Protein AF-A0AAX2KL97-F1 (afdb_monomer_lite)

Organism: Escherichia coli (NCBI:txid562)

Foldseek 3Di:
DDDDDDDPDDDDDPPDDDDDDPDCPVPQCFAPAWDQDQNDTGTNNDDDDHDPPNDPHPDPPVDCVPPQQFDPAFDQDVNDTHTNVDDDDDDPEDEPEADADDWQLDADDAAWYKYWQDCRPDPENTWIKIKHHHPPFSKIKIKTAGDDPDPPDGTWIWIWIFDRDSRTTIDPIDIDDDLPDDDPQADSVRPDRNPDCVVPQCFAPAFDQQLNDTGTNVDDDDDDCVSVVNDQDPVHDPPPDPPNNDQDPVNVVVVCVVVPWDWDDDDPDTDTDHDD

Sequence (276 aa):
MSTANTWSARQTFNGGITGALTGNADTATKLKTARTIGGVVFDGSANINLPGVNTTGNQNTTGNAATATKLATARNINGVKFDGSGDININTLVSRGRVTALSGSTQGAAGIQMYEAYNNSYPTTYGNVLHMKGASAAGEGELLIGWSGTSGAHAPVFIRSRRDYTGAAWSEWAQVYTSKDSIPGVNTTGNQNTTGNAASATTLQTARTINGVSFDGSANISLSPANIGCPASPTGWLTTGNNGESITTAQLVTLLQNNGHSIRKHGSLVVLGVCK

pLDDT: mean 82.49, std 15.1, range [42.66, 98.62]

Secondary structure (DSSP, 8-state):
--------S----TT---S--SSSSTT-SS-SS-EEETTEEE-SSS----BTTTB--SS---S-TTT--S-SS-EEETTEEE-SSSPPP--SS-EEEE-PPP-TT----SEEEEEEEESSSSSSSEEEEEEEE-SS---EEEEEEEPPSSTT----EEEEEE-SSTTPPBPPPEEE--TTS--TT--TTS-----SGGGT-SS-SS-EEETTEEE-SSS-----TTTTTPPPPTT------TTTPPPPHHHHHHHHHHTTEEEEEETTEEEEEEP-

Radius of gyration: 58.98 Å; chains: 1; bounding box: 119×56×178 Å

Structure (mmCIF, N/CA/C/O backbone):
data_AF-A0AAX2KL97-F1
#
_entry.id   AF-A0AAX2KL97-F1
#
loop_
_atom_site.group_PDB
_atom_site.id
_atom_site.type_symbol
_atom_site.label_atom_id
_atom_site.label_alt_id
_atom_site.label_comp_id
_atom_site.label_asym_id
_atom_site.label_entity_id
_atom_site.label_seq_id
_atom_site.pdbx_PDB_ins_code
_atom_site.Cartn_x
_atom_site.Cartn_y
_atom_site.Cartn_z
_atom_site.occupancy
_atom_site.B_iso_or_equiv
_atom_site.auth_seq_id
_atom_site.auth_comp_id
_atom_site.auth_asym_id
_atom_site.auth_atom_id
_atom_site.pdbx_PDB_model_num
ATOM 1 N N . MET A 1 1 ? 29.785 18.220 -105.282 1.00 46.59 1 MET A N 1
ATOM 2 C CA . MET A 1 1 ? 30.296 19.541 -104.864 1.00 46.59 1 MET A CA 1
ATOM 3 C C . MET A 1 1 ? 29.833 19.785 -103.440 1.00 46.59 1 MET A C 1
ATOM 5 O O . MET A 1 1 ? 28.646 19.980 -103.237 1.00 46.59 1 MET A O 1
ATOM 9 N N . SER A 1 2 ? 30.724 19.681 -102.458 1.00 50.53 2 SER A N 1
ATOM 10 C CA . SER A 1 2 ? 30.441 20.158 -101.102 1.00 50.53 2 SER A CA 1
ATOM 11 C C . SER A 1 2 ? 31.113 21.518 -100.984 1.00 50.53 2 SER A C 1
ATOM 13 O O . SER A 1 2 ? 32.335 21.596 -100.884 1.00 50.53 2 SER A O 1
ATOM 15 N N . THR A 1 3 ? 30.342 22.594 -101.127 1.00 68.38 3 THR A N 1
ATOM 16 C CA . THR A 1 3 ? 30.821 23.942 -100.819 1.00 68.38 3 THR A CA 1
ATOM 17 C C . THR A 1 3 ? 30.657 24.138 -99.323 1.00 68.38 3 THR A C 1
ATOM 19 O O . THR A 1 3 ? 29.534 24.192 -98.821 1.00 68.38 3 THR A O 1
ATOM 22 N N . ALA A 1 4 ? 31.772 24.200 -98.599 1.00 72.44 4 ALA A N 1
ATOM 23 C CA . ALA A 1 4 ? 31.749 24.595 -97.201 1.00 72.44 4 ALA A CA 1
ATOM 24 C C . ALA A 1 4 ? 31.103 25.986 -97.096 1.00 72.44 4 ALA A C 1
ATOM 26 O O . ALA A 1 4 ? 31.584 26.941 -97.703 1.00 72.44 4 ALA A O 1
ATOM 27 N N . ASN A 1 5 ? 29.999 26.089 -96.357 1.00 77.00 5 ASN A N 1
ATOM 28 C CA . ASN A 1 5 ? 29.357 27.367 -96.073 1.00 77.00 5 ASN A CA 1
ATOM 29 C C . ASN A 1 5 ? 29.883 27.883 -94.732 1.00 77.00 5 ASN A C 1
ATOM 31 O O . ASN A 1 5 ? 29.635 27.271 -93.693 1.00 77.00 5 ASN A O 1
ATOM 35 N N . THR A 1 6 ? 30.592 29.010 -94.754 1.00 80.62 6 THR A N 1
ATOM 36 C CA . THR A 1 6 ? 31.050 29.708 -93.547 1.00 80.62 6 THR A CA 1
ATOM 37 C C . THR A 1 6 ? 30.084 30.841 -93.237 1.00 80.62 6 THR A C 1
ATOM 39 O O . THR A 1 6 ? 29.874 31.723 -94.065 1.00 80.62 6 THR A O 1
ATOM 42 N N . TRP A 1 7 ? 29.511 30.835 -92.038 1.00 84.44 7 TRP A N 1
ATOM 43 C CA . TRP A 1 7 ? 28.553 31.847 -91.603 1.00 84.44 7 TRP A CA 1
ATOM 44 C C . TRP A 1 7 ? 29.241 32.749 -90.578 1.00 84.44 7 TRP A C 1
ATOM 46 O O . TRP A 1 7 ? 29.607 32.301 -89.495 1.00 84.44 7 TRP A O 1
ATOM 56 N N . SER A 1 8 ? 29.460 34.013 -90.932 1.00 83.31 8 SER A N 1
ATOM 57 C CA . SER A 1 8 ? 30.213 34.978 -90.116 1.00 83.31 8 SER A CA 1
ATOM 58 C C . SER A 1 8 ? 29.353 35.759 -89.112 1.00 83.31 8 SER A C 1
ATOM 60 O O . SER A 1 8 ? 29.893 36.390 -88.209 1.00 83.31 8 SER A O 1
ATOM 62 N N . ALA A 1 9 ? 28.023 35.687 -89.221 1.00 84.44 9 ALA A N 1
ATOM 63 C CA . ALA A 1 9 ? 27.070 36.285 -88.281 1.00 84.44 9 ALA A CA 1
ATOM 64 C C . ALA A 1 9 ? 26.185 35.210 -87.628 1.00 84.44 9 ALA A C 1
ATOM 66 O O . ALA A 1 9 ? 25.971 34.155 -88.226 1.00 84.44 9 ALA A O 1
ATOM 67 N N . ARG A 1 10 ? 25.639 35.484 -86.427 1.00 86.19 10 ARG A N 1
ATOM 68 C CA . ARG A 1 10 ? 24.686 34.589 -85.738 1.00 86.19 10 ARG A CA 1
ATOM 69 C C . ARG A 1 10 ? 23.497 34.297 -86.651 1.00 86.19 10 ARG A C 1
ATOM 71 O O . ARG A 1 10 ? 22.909 35.216 -87.207 1.00 86.19 10 ARG A O 1
ATOM 78 N N . GLN A 1 11 ? 23.122 33.028 -86.728 1.00 86.75 11 GLN A N 1
ATOM 79 C CA . GLN A 1 11 ? 21.980 32.566 -87.505 1.00 86.75 11 GLN A CA 1
ATOM 80 C C . GLN A 1 11 ? 20.944 31.945 -86.587 1.00 86.75 11 GLN A C 1
ATOM 82 O O . GLN A 1 11 ? 21.294 31.301 -85.596 1.00 86.75 11 GLN A O 1
ATOM 87 N N . THR A 1 12 ? 19.680 32.121 -86.942 1.00 85.62 12 THR A N 1
ATOM 88 C CA . THR A 1 12 ? 18.552 31.460 -86.292 1.00 85.62 12 THR A CA 1
ATOM 89 C C . THR A 1 12 ? 17.962 30.478 -87.293 1.00 85.62 12 THR A C 1
ATOM 91 O O . THR A 1 12 ? 17.569 30.876 -88.386 1.00 85.62 12 THR A O 1
ATOM 94 N N . PHE A 1 13 ? 17.916 29.196 -86.936 1.00 85.25 13 PHE A N 1
ATOM 95 C CA . PHE A 1 13 ? 17.361 28.147 -87.789 1.00 85.25 13 PHE A CA 1
ATOM 96 C C . PHE A 1 13 ? 15.968 27.769 -87.284 1.00 85.25 13 PHE A C 1
ATOM 98 O O . PHE A 1 13 ? 15.835 27.090 -86.269 1.00 85.25 13 PHE A O 1
ATOM 105 N N . ASN A 1 14 ? 14.920 28.203 -87.986 1.00 82.75 14 ASN A N 1
ATOM 106 C CA . ASN A 1 14 ? 13.531 27.990 -87.558 1.00 82.75 14 ASN A CA 1
ATOM 107 C C . ASN A 1 14 ? 13.031 26.541 -87.747 1.00 82.75 14 ASN A C 1
ATOM 109 O O . ASN A 1 14 ? 11.996 26.191 -87.192 1.00 82.75 14 ASN A O 1
ATOM 113 N N . GLY A 1 15 ? 13.754 25.705 -88.505 1.00 85.19 15 GLY A N 1
ATOM 114 C CA . GLY A 1 15 ? 13.415 24.295 -88.763 1.00 85.19 15 GLY A CA 1
ATOM 115 C C . GLY A 1 15 ? 14.329 23.274 -88.076 1.00 85.19 15 GLY A C 1
ATOM 116 O O . GLY A 1 15 ? 14.258 22.091 -88.393 1.00 85.19 15 GLY A O 1
ATOM 117 N N . GLY A 1 16 ? 15.205 23.720 -87.168 1.00 80.38 16 GLY A N 1
ATOM 118 C CA . GLY A 1 16 ? 16.294 22.898 -86.635 1.00 80.38 16 GLY A CA 1
ATOM 119 C C . GLY A 1 16 ? 17.460 22.738 -87.619 1.00 80.38 16 GLY A C 1
ATOM 120 O O . GLY A 1 16 ? 17.434 23.252 -88.737 1.00 80.38 16 GLY A O 1
ATOM 121 N N . ILE A 1 17 ? 18.515 22.054 -87.180 1.00 81.75 17 ILE A N 1
ATOM 122 C CA . ILE A 1 17 ? 19.685 21.706 -87.997 1.00 81.75 17 ILE A CA 1
ATOM 123 C C . ILE A 1 17 ? 19.743 20.178 -88.058 1.00 81.75 17 ILE A C 1
ATOM 125 O O . ILE A 1 17 ? 19.782 19.531 -87.016 1.00 81.75 17 ILE A O 1
ATOM 129 N N . THR A 1 18 ? 19.752 19.602 -89.260 1.00 73.88 18 THR A N 1
ATOM 130 C CA . THR A 1 18 ? 19.890 18.154 -89.492 1.00 73.88 18 THR A CA 1
ATOM 131 C C . THR A 1 18 ? 21.122 17.877 -90.348 1.00 73.88 18 THR A C 1
ATOM 133 O O . THR A 1 18 ? 21.237 18.400 -91.455 1.00 73.88 18 THR A O 1
ATOM 136 N N . GLY A 1 19 ? 22.039 17.056 -89.841 1.00 75.38 19 GLY A N 1
ATOM 137 C CA . GLY A 1 19 ? 23.315 16.705 -90.469 1.00 75.38 19 GLY A CA 1
ATOM 138 C C . GLY A 1 19 ? 24.294 16.193 -89.411 1.00 75.38 19 GLY A C 1
ATOM 139 O O . GLY A 1 19 ? 24.003 16.307 -88.228 1.00 75.38 19 GLY A O 1
ATOM 140 N N . ALA A 1 20 ? 25.433 15.625 -89.813 1.00 70.69 20 ALA A N 1
ATOM 141 C CA . ALA A 1 20 ? 26.458 15.222 -88.849 1.00 70.69 20 ALA A CA 1
ATOM 142 C C . ALA A 1 20 ? 27.088 16.474 -88.220 1.00 70.69 20 ALA A C 1
ATOM 144 O O . ALA A 1 20 ? 27.746 17.247 -88.923 1.00 70.69 20 ALA A O 1
ATOM 145 N N . LEU A 1 21 ? 26.895 16.699 -86.918 1.00 76.12 21 LEU A N 1
ATOM 146 C CA . LEU A 1 21 ? 27.611 17.761 -86.221 1.00 76.12 21 LEU A CA 1
ATOM 147 C C . LEU A 1 21 ? 29.054 17.316 -85.964 1.00 76.12 21 LEU A C 1
ATOM 149 O O . LEU A 1 21 ? 29.319 16.241 -85.428 1.00 76.12 21 LEU A O 1
ATOM 153 N N . THR A 1 22 ? 30.016 18.173 -86.301 1.00 66.31 22 THR A N 1
ATOM 154 C CA . THR A 1 22 ? 31.415 17.956 -85.922 1.00 66.31 22 THR A CA 1
ATOM 155 C C . THR A 1 22 ? 31.572 18.237 -84.427 1.00 66.31 22 THR A C 1
ATOM 157 O O . THR A 1 22 ? 31.604 19.388 -83.994 1.00 66.31 22 THR A O 1
ATOM 160 N N . GLY A 1 23 ? 31.640 17.179 -83.621 1.00 67.69 23 GLY A N 1
ATOM 161 C CA . GLY A 1 23 ? 31.743 17.243 -82.163 1.00 67.69 23 GLY A CA 1
ATOM 162 C C . GLY A 1 23 ? 30.915 16.145 -81.497 1.00 67.69 23 GLY A C 1
ATOM 163 O O . GLY A 1 23 ? 30.280 15.342 -82.163 1.00 67.69 23 GLY A O 1
ATOM 164 N N . ASN A 1 24 ? 30.903 16.102 -80.167 1.00 64.69 24 ASN A N 1
ATOM 165 C CA . ASN A 1 24 ? 30.284 14.985 -79.443 1.00 64.69 24 ASN A CA 1
ATOM 166 C C . ASN A 1 24 ? 28.767 15.134 -79.223 1.00 64.69 24 ASN A C 1
ATOM 168 O O . ASN A 1 24 ? 28.206 14.320 -78.507 1.00 64.69 24 ASN A O 1
ATOM 172 N N . ALA A 1 25 ? 28.101 16.164 -79.758 1.00 72.38 25 ALA A N 1
ATOM 173 C CA . ALA A 1 25 ? 26.708 16.467 -79.406 1.00 72.38 25 ALA A CA 1
ATOM 174 C C . ALA A 1 25 ? 25.717 15.365 -79.835 1.00 72.38 25 ALA A C 1
ATOM 176 O O . ALA A 1 25 ? 24.883 14.967 -79.028 1.00 72.38 25 ALA A O 1
ATOM 177 N N . ASP A 1 26 ? 25.859 14.828 -81.051 1.00 68.44 26 ASP A N 1
ATOM 178 C CA . ASP A 1 26 ? 24.890 13.876 -81.623 1.00 68.44 26 ASP A CA 1
ATOM 179 C C . ASP A 1 26 ? 25.074 12.434 -81.121 1.00 68.44 26 ASP A C 1
ATOM 181 O O . ASP A 1 26 ? 24.175 11.605 -81.239 1.00 68.44 26 ASP A O 1
ATOM 185 N N . THR A 1 27 ? 26.237 12.116 -80.544 1.00 73.94 27 THR A N 1
ATOM 186 C CA . THR A 1 27 ? 26.607 10.754 -80.117 1.00 73.94 27 THR A CA 1
ATOM 187 C C . THR A 1 27 ? 27.135 10.702 -78.682 1.00 73.94 27 THR A C 1
ATOM 189 O O . THR A 1 27 ? 27.857 9.768 -78.324 1.00 73.94 27 THR A O 1
ATOM 192 N N . ALA A 1 28 ? 26.852 11.713 -77.853 1.00 79.75 28 ALA A N 1
ATOM 193 C CA . ALA A 1 28 ? 27.355 11.777 -76.482 1.00 79.75 28 ALA A CA 1
ATOM 194 C C . ALA A 1 28 ? 26.792 10.632 -75.627 1.00 79.75 28 ALA A C 1
ATOM 196 O O . ALA A 1 28 ? 25.699 10.714 -75.079 1.00 79.75 28 ALA A O 1
ATOM 197 N N . THR A 1 29 ? 27.593 9.588 -75.447 1.00 86.06 29 THR A N 1
ATOM 198 C CA . THR A 1 29 ? 27.371 8.516 -74.464 1.00 86.06 29 THR A CA 1
ATOM 199 C C . THR A 1 29 ? 28.072 8.796 -73.131 1.00 86.06 29 THR A C 1
ATOM 201 O O . THR A 1 29 ? 27.892 8.052 -72.169 1.00 86.06 29 THR A O 1
ATOM 204 N N . LYS A 1 30 ? 28.876 9.871 -73.070 1.00 90.94 30 LYS A N 1
ATOM 205 C CA . LYS A 1 30 ? 29.636 10.316 -71.896 1.00 90.94 30 LYS A CA 1
ATOM 206 C C . LYS A 1 30 ? 29.646 11.839 -71.747 1.00 90.94 30 LYS A C 1
ATOM 208 O O . LYS A 1 30 ? 29.680 12.576 -72.734 1.00 90.94 30 LYS A O 1
ATOM 213 N N . LEU A 1 31 ? 29.720 12.317 -70.508 1.00 89.88 31 LEU A N 1
ATOM 214 C CA . LEU A 1 31 ? 29.998 13.708 -70.159 1.00 89.88 31 LEU A CA 1
ATOM 215 C C . LEU A 1 31 ? 31.409 14.089 -70.622 1.00 89.88 31 LEU A C 1
ATOM 217 O O . LEU A 1 31 ? 32.391 13.460 -70.233 1.00 89.88 31 LEU A O 1
ATOM 221 N N . LYS A 1 32 ? 31.520 15.184 -71.389 1.00 85.19 32 LYS A N 1
ATOM 222 C CA . LYS A 1 32 ? 32.815 15.720 -71.860 1.00 85.19 32 LYS A CA 1
ATOM 223 C C . LYS A 1 32 ? 33.787 16.006 -70.710 1.00 85.19 32 LYS A C 1
ATOM 225 O O . LYS A 1 32 ? 34.995 15.864 -70.866 1.00 85.19 32 LYS A O 1
ATOM 230 N N . THR A 1 33 ? 33.261 16.413 -69.560 1.00 91.94 33 THR A N 1
ATOM 231 C CA . THR A 1 33 ? 34.025 16.512 -68.319 1.00 91.94 33 THR A CA 1
ATOM 232 C C . THR A 1 33 ? 33.285 15.721 -67.259 1.00 91.94 33 THR A C 1
ATOM 234 O O . THR A 1 33 ? 32.199 16.127 -66.841 1.00 91.94 33 THR A O 1
ATOM 237 N N . ALA A 1 34 ? 33.872 14.601 -66.842 1.00 95.06 34 ALA A N 1
ATOM 238 C CA . ALA A 1 34 ? 33.330 13.796 -65.761 1.00 95.06 34 ALA A CA 1
ATOM 239 C C . ALA A 1 34 ? 33.180 14.643 -64.488 1.00 95.06 34 ALA A C 1
ATOM 241 O O . ALA A 1 34 ? 33.958 15.572 -64.233 1.00 95.06 34 ALA A O 1
ATOM 242 N N . ARG A 1 35 ? 32.147 14.351 -63.702 1.00 97.38 35 ARG A N 1
ATOM 243 C CA . ARG A 1 35 ? 31.872 15.030 -62.434 1.00 97.38 35 ARG A CA 1
ATOM 244 C C . ARG A 1 35 ? 32.085 14.060 -61.293 1.00 97.38 35 ARG A C 1
ATOM 246 O O . ARG A 1 35 ? 31.760 12.887 -61.408 1.00 97.38 35 ARG A O 1
ATOM 253 N N . THR A 1 36 ? 32.606 14.559 -60.186 1.00 95.12 36 THR A N 1
ATOM 254 C CA . THR A 1 36 ? 32.701 13.775 -58.958 1.00 95.12 36 THR A CA 1
ATOM 255 C C . THR A 1 36 ? 31.399 13.938 -58.180 1.00 95.12 36 THR A C 1
ATOM 257 O O . THR A 1 36 ? 31.061 15.053 -57.788 1.00 95.12 36 THR A O 1
ATOM 260 N N . ILE A 1 37 ? 30.664 12.849 -57.958 1.00 91.12 37 ILE A N 1
ATOM 261 C CA . ILE A 1 37 ? 29.419 12.820 -57.176 1.00 91.12 37 ILE A CA 1
ATOM 262 C C . ILE A 1 37 ? 29.643 11.860 -56.011 1.00 91.12 37 ILE A C 1
ATOM 264 O O . ILE A 1 37 ? 30.001 10.706 -56.224 1.00 91.12 37 ILE A O 1
ATOM 268 N N . GLY A 1 38 ? 29.509 12.341 -54.771 1.00 87.06 38 GLY A N 1
ATOM 269 C CA . GLY A 1 38 ? 29.763 11.516 -53.580 1.00 87.06 38 GLY A CA 1
ATOM 270 C C . GLY A 1 38 ? 31.166 10.886 -53.541 1.00 87.06 38 GLY A C 1
ATOM 271 O O . GLY A 1 38 ? 31.327 9.785 -53.031 1.00 87.06 38 GLY A O 1
ATOM 272 N N . GLY A 1 39 ? 32.170 11.552 -54.127 1.00 89.06 39 GLY A N 1
ATOM 273 C CA . GLY A 1 39 ? 33.551 11.057 -54.213 1.00 89.06 39 GLY A CA 1
ATOM 274 C C . GLY A 1 39 ? 33.845 10.110 -55.386 1.00 89.06 39 GLY A C 1
ATOM 275 O O . GLY A 1 39 ? 35.008 9.788 -55.610 1.00 89.06 39 GLY A O 1
ATOM 276 N N . VAL A 1 40 ? 32.840 9.706 -56.170 1.00 92.25 40 VAL A N 1
ATOM 277 C CA . VAL A 1 40 ? 33.002 8.811 -57.329 1.00 92.25 40 VAL A CA 1
ATOM 278 C C . VAL A 1 40 ? 32.957 9.612 -58.628 1.00 92.25 40 VAL A C 1
ATOM 280 O O . VAL A 1 40 ? 32.088 10.465 -58.812 1.00 92.25 40 VAL A O 1
ATOM 283 N N . VAL A 1 41 ? 33.901 9.349 -59.535 1.00 94.94 41 VAL A N 1
ATOM 284 C CA . VAL A 1 41 ? 33.918 9.962 -60.870 1.00 94.94 41 VAL A CA 1
ATOM 285 C C . VAL A 1 41 ? 32.793 9.366 -61.711 1.00 94.94 41 VAL A C 1
ATOM 287 O O . VAL A 1 41 ? 32.720 8.156 -61.902 1.00 94.94 41 VAL A O 1
ATOM 290 N N . PHE A 1 42 ? 31.936 10.231 -62.238 1.00 95.50 42 PHE A N 1
ATOM 291 C CA . PHE A 1 42 ? 30.796 9.876 -63.063 1.00 95.50 42 PHE A CA 1
ATOM 292 C C . PHE A 1 42 ? 30.872 10.594 -64.406 1.00 95.50 42 PHE A C 1
ATOM 294 O O . PHE A 1 42 ? 30.891 11.827 -64.478 1.00 95.50 42 PHE A O 1
ATOM 301 N N . ASP A 1 43 ? 30.905 9.807 -65.477 1.00 94.75 43 ASP A N 1
ATOM 302 C CA . ASP A 1 43 ? 30.871 10.294 -66.853 1.00 94.75 43 ASP A CA 1
ATOM 303 C C . ASP A 1 43 ? 29.595 9.875 -67.599 1.00 94.75 43 ASP A C 1
ATOM 305 O O . ASP A 1 43 ? 29.451 10.231 -68.758 1.00 94.75 43 ASP A O 1
ATOM 309 N N . GLY A 1 44 ? 28.657 9.163 -66.966 1.00 92.81 44 GLY A N 1
ATOM 310 C CA . GLY A 1 44 ? 27.393 8.748 -67.587 1.00 92.81 44 GLY A CA 1
ATOM 311 C C . GLY A 1 44 ? 27.444 7.463 -68.417 1.00 92.81 44 GLY A C 1
ATOM 312 O O . GLY A 1 44 ? 26.401 7.041 -68.904 1.00 92.81 44 GLY A O 1
ATOM 313 N N . SER A 1 45 ? 28.601 6.803 -68.550 1.00 92.75 45 SER A N 1
ATOM 314 C CA . SER A 1 45 ? 28.688 5.551 -69.323 1.00 92.75 45 SER A CA 1
ATOM 315 C C . SER A 1 45 ? 28.182 4.295 -68.621 1.00 92.75 45 SER A C 1
ATOM 317 O O . SER A 1 45 ? 27.962 3.277 -69.273 1.00 92.75 45 SER A O 1
ATOM 319 N N . ALA A 1 46 ? 27.986 4.356 -67.308 1.00 93.44 46 ALA A N 1
ATOM 320 C CA . ALA A 1 46 ? 27.399 3.295 -66.501 1.00 93.44 46 ALA A CA 1
ATOM 321 C C . ALA A 1 46 ? 26.609 3.907 -65.338 1.00 93.44 46 ALA A C 1
ATOM 323 O O . ALA A 1 46 ? 26.777 5.087 -65.019 1.00 93.44 46 ALA A O 1
ATOM 324 N N . ASN A 1 47 ? 25.774 3.096 -64.680 1.00 91.88 47 ASN A N 1
ATOM 325 C CA . ASN A 1 47 ? 25.127 3.490 -63.428 1.00 91.88 47 ASN A CA 1
ATOM 326 C C . ASN A 1 47 ? 26.174 3.865 -62.372 1.00 91.88 47 ASN A C 1
ATOM 328 O O . ASN A 1 47 ? 27.251 3.272 -62.302 1.00 91.88 47 ASN A O 1
ATOM 332 N N . ILE A 1 48 ? 25.830 4.831 -61.522 1.00 92.00 48 ILE A N 1
ATOM 333 C CA . ILE A 1 48 ? 26.694 5.252 -60.424 1.00 92.00 48 ILE A CA 1
ATOM 334 C C . ILE A 1 48 ? 26.447 4.403 -59.173 1.00 92.00 48 ILE A C 1
ATOM 336 O O . ILE A 1 48 ? 25.314 4.223 -58.724 1.00 92.00 48 ILE A O 1
ATOM 340 N N . ASN A 1 49 ? 27.538 3.914 -58.592 1.00 89.19 49 ASN A N 1
ATOM 341 C CA . ASN A 1 49 ? 27.550 3.245 -57.300 1.00 89.19 49 ASN A CA 1
ATOM 342 C C . ASN A 1 49 ? 28.151 4.200 -56.271 1.00 89.19 49 ASN A C 1
ATOM 344 O O . ASN A 1 49 ? 29.338 4.515 -56.333 1.00 89.19 49 ASN A O 1
ATOM 348 N N . LEU A 1 50 ? 27.318 4.702 -55.363 1.00 88.81 50 LEU A N 1
ATOM 349 C CA . LEU A 1 50 ? 27.708 5.681 -54.358 1.00 88.81 50 LEU A CA 1
ATOM 350 C C . LEU A 1 50 ? 28.021 4.972 -53.030 1.00 88.81 50 LEU A C 1
ATOM 352 O O . LEU A 1 50 ? 27.145 4.281 -52.490 1.00 88.81 50 LEU A O 1
ATOM 356 N N . PRO A 1 51 ? 29.235 5.152 -52.474 1.00 83.19 51 PRO A N 1
ATOM 357 C CA . PRO A 1 51 ? 29.582 4.642 -51.153 1.00 83.19 51 PRO A CA 1
ATOM 358 C C . PRO A 1 51 ? 28.586 5.134 -50.091 1.00 83.19 51 PRO A C 1
ATOM 360 O O . PRO A 1 51 ? 28.389 6.336 -49.927 1.00 83.19 51 PRO A O 1
ATOM 363 N N . GLY A 1 52 ? 27.968 4.208 -49.355 1.00 79.12 52 GLY A N 1
ATOM 364 C CA . GLY A 1 52 ? 26.978 4.502 -48.312 1.00 79.12 52 GLY A CA 1
ATOM 365 C C . GLY A 1 52 ? 25.518 4.516 -48.781 1.00 79.12 52 GLY A C 1
ATOM 366 O O . GLY A 1 52 ? 24.640 4.710 -47.947 1.00 79.12 52 GLY A O 1
ATOM 367 N N . VAL A 1 53 ? 25.245 4.291 -50.074 1.00 83.88 53 VAL A N 1
ATOM 368 C CA . VAL A 1 53 ? 23.877 4.219 -50.628 1.00 83.88 53 VAL A CA 1
ATOM 369 C C . VAL A 1 53 ? 23.570 2.819 -51.159 1.00 83.88 53 VAL A C 1
ATOM 371 O O . VAL A 1 53 ? 22.844 2.058 -50.531 1.00 83.88 53 VAL A O 1
ATOM 374 N N . ASN A 1 54 ? 24.135 2.468 -52.314 1.00 79.94 54 ASN A N 1
ATOM 375 C CA . ASN A 1 54 ? 23.938 1.185 -53.000 1.00 79.94 54 ASN A CA 1
ATOM 376 C C . ASN A 1 54 ? 25.230 0.355 -53.067 1.00 79.94 54 ASN A C 1
ATOM 378 O O . ASN A 1 54 ? 25.272 -0.707 -53.680 1.00 79.94 54 ASN A O 1
ATOM 382 N N . THR A 1 55 ? 26.307 0.842 -52.456 1.00 76.94 55 THR A N 1
ATOM 383 C CA . THR A 1 55 ? 27.574 0.132 -52.277 1.00 76.94 55 THR A CA 1
ATOM 384 C C . THR A 1 55 ? 28.121 0.461 -50.896 1.00 76.94 55 THR A C 1
ATOM 386 O O . THR A 1 55 ? 27.904 1.562 -50.383 1.00 76.94 55 THR A O 1
ATOM 389 N N . THR A 1 56 ? 28.818 -0.487 -50.272 1.00 74.94 56 THR A N 1
ATOM 390 C CA . THR A 1 56 ? 29.460 -0.285 -48.970 1.00 74.94 56 THR A CA 1
ATOM 391 C C . THR A 1 56 ? 30.384 0.933 -49.026 1.00 74.94 56 THR A C 1
ATOM 393 O O . THR A 1 56 ? 31.240 1.033 -49.900 1.00 74.94 56 THR A O 1
ATOM 396 N N . GLY A 1 57 ? 30.197 1.882 -48.111 1.00 77.31 57 GLY A N 1
ATOM 397 C CA . GLY A 1 57 ? 31.015 3.088 -48.009 1.00 77.31 57 GLY A CA 1
ATOM 398 C C . GLY A 1 57 ? 31.480 3.348 -46.585 1.00 77.31 57 GLY A C 1
ATOM 399 O O . GLY A 1 57 ? 31.099 2.638 -45.662 1.00 77.31 57 GLY A O 1
ATOM 400 N N . ASN A 1 58 ? 32.298 4.387 -46.413 1.00 70.88 58 ASN A N 1
ATOM 401 C CA . ASN A 1 58 ? 32.721 4.887 -45.099 1.00 70.88 58 ASN A CA 1
ATOM 402 C C . ASN A 1 58 ? 31.784 5.976 -44.542 1.00 70.88 58 ASN A C 1
ATOM 404 O O . ASN A 1 58 ? 32.044 6.520 -43.470 1.00 70.88 58 ASN A O 1
ATOM 408 N N . GLN A 1 59 ? 30.729 6.326 -45.287 1.00 68.50 59 GLN A N 1
ATOM 409 C CA . GLN A 1 59 ? 29.687 7.220 -44.807 1.00 68.50 59 GLN A CA 1
ATOM 410 C C . GLN A 1 59 ? 28.991 6.571 -43.620 1.00 68.50 59 GLN A C 1
ATOM 412 O O . GLN A 1 59 ? 28.612 5.400 -43.657 1.00 68.50 59 GLN A O 1
ATOM 417 N N . ASN A 1 60 ? 28.805 7.357 -42.568 1.00 62.91 60 ASN A N 1
ATOM 418 C CA . ASN A 1 60 ? 28.092 6.915 -41.394 1.00 62.91 60 ASN A CA 1
ATOM 419 C C . ASN A 1 60 ? 26.577 6.952 -41.675 1.00 62.91 60 ASN A C 1
ATOM 421 O O . ASN A 1 60 ? 25.884 7.892 -41.302 1.00 62.91 60 ASN A O 1
ATOM 425 N N . THR A 1 61 ? 26.060 5.908 -42.323 1.00 64.50 61 THR A N 1
ATOM 426 C CA . THR A 1 61 ? 24.633 5.545 -42.292 1.00 64.50 61 THR A CA 1
ATOM 427 C C . THR A 1 61 ? 24.323 4.631 -41.100 1.00 64.50 61 THR A C 1
ATOM 429 O O . THR A 1 61 ? 23.262 4.023 -41.034 1.00 64.50 61 THR A O 1
ATOM 432 N N . THR A 1 62 ? 25.251 4.542 -40.136 1.00 54.75 62 THR A N 1
ATOM 433 C CA . THR A 1 62 ? 25.336 3.512 -39.081 1.00 54.75 62 THR A CA 1
ATOM 434 C C . THR A 1 62 ? 24.326 3.667 -37.945 1.00 54.75 62 THR A C 1
ATOM 436 O O . THR A 1 62 ? 24.412 2.974 -36.933 1.00 54.75 62 THR A O 1
ATOM 439 N N . GLY A 1 63 ? 23.333 4.541 -38.093 1.00 62.84 63 GLY A N 1
ATOM 440 C CA . GLY A 1 63 ? 22.150 4.435 -37.255 1.00 62.84 63 GLY A CA 1
ATOM 441 C C . GLY A 1 63 ? 21.394 3.157 -37.615 1.00 62.84 63 GLY A C 1
ATOM 442 O O . GLY A 1 63 ? 21.197 2.864 -38.790 1.00 62.84 63 GLY A O 1
ATOM 443 N N . ASN A 1 64 ? 20.876 2.438 -36.619 1.00 59.41 64 ASN A N 1
ATOM 444 C CA . ASN A 1 64 ? 19.946 1.319 -36.823 1.00 59.41 64 ASN A CA 1
ATOM 445 C C . ASN A 1 64 ? 18.594 1.764 -37.445 1.00 59.41 64 ASN A C 1
ATOM 447 O O . ASN A 1 64 ? 17.590 1.099 -37.250 1.00 59.41 64 ASN A O 1
ATOM 451 N N . ALA A 1 65 ? 18.500 2.885 -38.166 1.00 65.56 65 ALA A N 1
ATOM 452 C CA . ALA A 1 65 ? 17.230 3.522 -38.526 1.00 65.56 65 ALA A CA 1
ATOM 453 C C . ALA A 1 65 ? 16.240 2.578 -39.236 1.00 65.56 65 ALA A C 1
ATOM 455 O O . ALA A 1 65 ? 15.047 2.638 -38.958 1.00 65.56 65 ALA A O 1
ATOM 456 N N . ALA A 1 66 ? 16.723 1.679 -40.099 1.00 60.94 66 ALA A N 1
ATOM 457 C CA . ALA A 1 66 ? 15.862 0.750 -40.832 1.00 60.94 66 ALA A CA 1
ATOM 458 C C . ALA A 1 66 ? 15.474 -0.521 -40.043 1.00 60.94 66 ALA A C 1
ATOM 460 O O . ALA A 1 66 ? 14.526 -1.200 -40.426 1.00 60.94 66 ALA A O 1
ATOM 461 N N . THR A 1 67 ? 16.188 -0.867 -38.963 1.00 69.06 67 THR A N 1
ATOM 462 C CA . THR A 1 67 ? 16.044 -2.162 -38.259 1.00 69.06 67 THR A CA 1
ATOM 463 C C . THR A 1 67 ? 16.169 -2.063 -36.732 1.00 69.06 67 THR A C 1
ATOM 465 O O . THR A 1 67 ? 16.394 -3.073 -36.065 1.00 69.06 67 THR A O 1
ATOM 468 N N . ALA A 1 68 ? 16.084 -0.864 -36.151 1.00 77.75 68 ALA A N 1
ATOM 469 C CA . ALA A 1 68 ? 16.281 -0.641 -34.721 1.00 77.75 68 ALA A CA 1
ATOM 470 C C . ALA A 1 68 ? 15.166 -1.307 -33.918 1.00 77.75 68 ALA A C 1
ATOM 472 O O . ALA A 1 68 ? 14.085 -0.756 -33.750 1.00 77.75 68 ALA A O 1
ATOM 473 N N . THR A 1 69 ? 15.467 -2.478 -33.370 1.00 85.25 69 THR A N 1
ATOM 474 C CA . THR A 1 69 ? 14.630 -3.166 -32.380 1.00 85.25 69 THR A CA 1
ATOM 475 C C . THR A 1 69 ? 15.108 -2.919 -30.950 1.00 85.25 69 THR A C 1
ATOM 477 O O . THR A 1 69 ? 14.438 -3.323 -30.005 1.00 85.25 69 THR A O 1
ATOM 480 N N . LYS A 1 70 ? 16.271 -2.264 -30.782 1.00 91.06 70 LYS A N 1
ATOM 481 C CA . LYS A 1 70 ? 16.880 -1.955 -29.484 1.00 91.06 70 LYS A CA 1
ATOM 482 C C . LYS A 1 70 ? 17.567 -0.588 -29.434 1.00 91.06 70 LYS A C 1
ATOM 484 O O . LYS A 1 70 ? 18.157 -0.143 -30.420 1.00 91.06 70 LYS A O 1
ATOM 489 N N . LEU A 1 71 ? 17.573 0.030 -28.253 1.00 90.31 71 LEU A N 1
ATOM 490 C CA . LEU A 1 71 ? 18.408 1.176 -27.905 1.00 90.31 71 LEU A CA 1
ATOM 491 C C . LEU A 1 71 ? 19.874 0.735 -27.797 1.00 90.31 71 LEU A C 1
ATOM 493 O O . LEU A 1 71 ? 20.185 -0.223 -27.093 1.00 90.31 71 LEU A O 1
ATOM 497 N N . ALA A 1 72 ? 20.784 1.490 -28.423 1.00 86.88 72 ALA A N 1
ATOM 498 C CA . ALA A 1 72 ? 22.229 1.241 -28.336 1.00 86.88 72 ALA A CA 1
ATOM 499 C C . ALA A 1 72 ? 22.742 1.282 -26.885 1.00 86.88 72 ALA A C 1
ATOM 501 O O . ALA A 1 72 ? 23.560 0.459 -26.480 1.00 86.88 72 ALA A O 1
ATOM 502 N N . THR A 1 73 ? 22.196 2.202 -26.087 1.00 92.25 73 THR A N 1
ATOM 503 C CA . THR A 1 73 ? 22.412 2.261 -24.642 1.00 92.25 73 THR A CA 1
ATOM 504 C C . THR A 1 73 ? 21.065 2.155 -23.951 1.00 92.25 73 THR A C 1
ATOM 506 O O . THR A 1 73 ? 20.265 3.093 -23.991 1.00 92.25 73 THR A O 1
ATOM 509 N N . ALA A 1 74 ? 20.825 1.018 -23.303 1.00 95.25 74 ALA A N 1
ATOM 510 C CA . ALA A 1 74 ? 19.641 0.817 -22.480 1.00 95.25 74 ALA A CA 1
ATOM 511 C C . ALA A 1 74 ? 19.537 1.903 -21.399 1.00 95.25 74 ALA A C 1
ATOM 513 O O . ALA A 1 74 ? 20.544 2.341 -20.833 1.00 95.25 74 ALA A O 1
ATOM 514 N N . ARG A 1 75 ? 18.314 2.331 -21.096 1.00 96.94 75 ARG A N 1
ATOM 515 C CA . ARG A 1 75 ? 18.033 3.326 -20.056 1.00 96.94 75 ARG A CA 1
ATOM 516 C C . ARG A 1 75 ? 17.344 2.642 -18.888 1.00 96.94 75 ARG A C 1
ATOM 518 O O . ARG A 1 75 ? 16.575 1.709 -19.089 1.00 96.94 75 ARG A O 1
ATOM 525 N N . ASN A 1 76 ? 17.601 3.111 -17.673 1.00 92.50 76 ASN A N 1
ATOM 526 C CA . ASN A 1 76 ? 16.847 2.650 -16.514 1.00 92.50 76 ASN A CA 1
ATOM 527 C C . ASN A 1 76 ? 15.563 3.477 -16.393 1.00 92.50 76 ASN A C 1
ATOM 529 O O . ASN A 1 76 ? 15.628 4.702 -16.301 1.00 92.50 76 ASN A O 1
ATOM 533 N N . ILE A 1 77 ? 14.415 2.807 -16.365 1.00 89.75 77 ILE A N 1
ATOM 534 C CA . ILE A 1 77 ? 13.096 3.400 -16.133 1.00 89.75 77 ILE A CA 1
ATOM 535 C C . ILE A 1 77 ? 12.573 2.798 -14.829 1.00 89.75 77 ILE A C 1
ATOM 537 O O . ILE A 1 77 ? 12.370 1.590 -14.750 1.00 89.75 77 ILE A O 1
ATOM 541 N N . ASN A 1 78 ? 12.435 3.611 -13.775 1.00 83.50 78 ASN A N 1
ATOM 542 C CA . ASN A 1 78 ? 12.091 3.138 -12.422 1.00 83.50 78 ASN A CA 1
ATOM 543 C C . ASN A 1 78 ? 12.941 1.938 -11.947 1.00 83.50 78 ASN A C 1
ATOM 545 O O . ASN A 1 78 ? 12.443 0.998 -11.337 1.00 83.50 78 ASN A O 1
ATOM 549 N N . GLY A 1 79 ? 14.243 1.956 -12.249 1.00 83.56 79 GLY A N 1
ATOM 550 C CA . GLY A 1 79 ? 15.178 0.887 -11.877 1.00 83.56 79 GLY A CA 1
ATOM 551 C C . GLY A 1 79 ? 15.169 -0.342 -12.796 1.00 83.56 79 GLY A C 1
ATOM 552 O O . GLY A 1 79 ? 16.077 -1.162 -12.693 1.00 83.56 79 GLY A O 1
ATOM 553 N N . VAL A 1 80 ? 14.225 -0.447 -13.736 1.00 88.25 80 VAL A N 1
ATOM 554 C CA . VAL A 1 80 ? 14.193 -1.512 -14.748 1.00 88.25 80 VAL A CA 1
ATOM 555 C C . VAL A 1 80 ? 15.030 -1.094 -15.956 1.00 88.25 80 VAL A C 1
ATOM 557 O O . VAL A 1 80 ? 14.821 -0.022 -16.525 1.00 88.25 80 VAL A O 1
ATOM 560 N N . LYS A 1 81 ? 15.995 -1.930 -16.354 1.00 92.38 81 LYS A N 1
ATOM 561 C CA . LYS A 1 81 ? 16.815 -1.704 -17.552 1.00 92.38 81 LYS A CA 1
ATOM 562 C C . LYS A 1 81 ? 15.971 -1.963 -18.802 1.00 92.38 81 LYS A C 1
ATOM 564 O O . LYS A 1 81 ? 15.530 -3.085 -19.018 1.00 92.38 81 LYS A O 1
ATOM 569 N N . PHE A 1 82 ? 15.783 -0.938 -19.623 1.00 94.44 82 PHE A N 1
ATOM 570 C CA . PHE A 1 82 ? 14.968 -0.979 -20.831 1.00 94.44 82 PHE A CA 1
ATOM 571 C C . PHE A 1 82 ? 15.823 -0.710 -22.069 1.00 94.44 82 PHE A C 1
ATOM 573 O O . PHE A 1 82 ? 16.453 0.346 -22.186 1.00 94.44 82 PHE A O 1
ATOM 580 N N . ASP A 1 83 ? 15.840 -1.670 -22.992 1.00 94.75 83 ASP A N 1
ATOM 581 C CA . ASP A 1 83 ? 16.495 -1.549 -24.294 1.00 94.75 83 ASP A CA 1
ATOM 582 C C . ASP A 1 83 ? 15.504 -1.547 -25.465 1.00 94.75 83 ASP A C 1
ATOM 584 O O . ASP A 1 83 ? 15.953 -1.444 -26.593 1.00 94.75 83 ASP A O 1
ATOM 588 N N . GLY A 1 84 ? 14.189 -1.619 -25.235 1.00 93.19 84 GLY A N 1
ATOM 589 C CA . GLY A 1 84 ? 13.177 -1.588 -26.297 1.00 93.19 84 GLY A CA 1
ATOM 590 C C . GLY A 1 84 ? 12.888 -2.920 -26.992 1.00 93.19 84 GLY A C 1
ATOM 591 O O . GLY A 1 84 ? 12.009 -2.953 -27.845 1.00 93.19 84 GLY A O 1
ATOM 592 N N . SER A 1 85 ? 13.556 -4.019 -26.622 1.00 92.75 85 SER A N 1
ATOM 593 C CA . SER A 1 85 ? 13.288 -5.329 -27.246 1.00 92.75 85 SER A CA 1
ATOM 594 C C . SER A 1 85 ? 12.029 -6.050 -26.788 1.00 92.75 85 SER A C 1
ATOM 596 O O . SER A 1 85 ? 11.675 -7.080 -27.357 1.00 92.75 85 SER A O 1
ATOM 598 N N . GLY A 1 86 ? 11.357 -5.519 -25.777 1.00 92.38 86 GLY A N 1
ATOM 599 C CA . GLY A 1 86 ? 10.091 -6.024 -25.281 1.00 92.38 86 GLY A CA 1
ATOM 600 C C . GLY A 1 86 ? 9.403 -4.980 -24.418 1.00 92.38 86 GLY A C 1
ATOM 601 O O . GLY A 1 86 ? 9.978 -3.927 -24.117 1.00 92.38 86 GLY A O 1
ATOM 602 N N . ASP A 1 87 ? 8.175 -5.291 -24.021 1.00 91.75 87 ASP A N 1
ATOM 603 C CA . ASP A 1 87 ? 7.385 -4.422 -23.160 1.00 91.75 87 ASP A CA 1
ATOM 604 C C . ASP A 1 87 ? 8.035 -4.257 -21.785 1.00 91.75 87 ASP A C 1
ATOM 606 O O . ASP A 1 87 ? 8.682 -5.161 -21.247 1.00 91.75 87 ASP A O 1
ATOM 610 N N . ILE A 1 88 ? 7.830 -3.084 -21.193 1.00 91.31 88 ILE A N 1
ATOM 611 C CA . ILE A 1 88 ? 8.226 -2.810 -19.818 1.00 91.31 88 ILE A CA 1
ATOM 612 C C . ILE A 1 88 ? 7.032 -3.011 -18.887 1.00 91.31 88 ILE A C 1
ATOM 614 O O . ILE A 1 88 ? 5.968 -2.429 -19.086 1.00 91.31 88 ILE A O 1
ATOM 618 N N . ASN A 1 89 ? 7.229 -3.796 -17.829 1.00 86.50 89 ASN A N 1
ATOM 619 C CA . ASN A 1 89 ? 6.307 -3.846 -16.702 1.00 86.50 89 ASN A CA 1
ATOM 620 C C . ASN A 1 89 ? 6.902 -3.050 -15.535 1.00 86.50 89 ASN A C 1
ATOM 622 O O . ASN A 1 89 ? 8.010 -3.339 -15.082 1.00 86.50 89 ASN A O 1
ATOM 626 N N . ILE A 1 90 ? 6.175 -2.032 -15.071 1.00 84.12 90 ILE A N 1
ATOM 627 C CA . ILE A 1 90 ? 6.555 -1.219 -13.916 1.00 84.12 90 ILE A CA 1
ATOM 628 C C . ILE A 1 90 ? 5.513 -1.436 -12.829 1.00 84.12 90 ILE A C 1
ATOM 630 O O . ILE A 1 90 ? 4.505 -0.732 -12.759 1.00 84.12 90 ILE A O 1
ATOM 634 N N . ASN A 1 91 ? 5.766 -2.404 -11.956 1.00 81.25 91 ASN A N 1
ATOM 635 C CA . ASN A 1 91 ? 4.951 -2.593 -10.768 1.00 81.25 91 ASN A CA 1
ATOM 636 C C . ASN A 1 91 ? 5.049 -1.329 -9.893 1.00 81.25 91 ASN A C 1
ATOM 638 O O . ASN A 1 91 ? 6.110 -1.002 -9.364 1.00 81.25 91 ASN A O 1
ATOM 642 N N . THR A 1 92 ? 3.941 -0.602 -9.763 1.00 79.81 92 THR A N 1
ATOM 643 C CA . THR A 1 92 ? 3.887 0.704 -9.083 1.00 79.81 92 THR A CA 1
ATOM 644 C C . THR A 1 92 ? 3.937 0.597 -7.559 1.00 79.81 92 THR A C 1
ATOM 646 O O . THR A 1 92 ? 4.329 1.555 -6.897 1.00 79.81 92 THR A O 1
ATOM 649 N N . LEU A 1 93 ? 3.603 -0.571 -7.000 1.00 87.56 93 LEU A N 1
ATOM 650 C CA . LEU A 1 93 ? 3.796 -0.908 -5.593 1.00 87.56 93 LEU A CA 1
ATOM 651 C C . LEU A 1 93 ? 4.356 -2.331 -5.489 1.00 87.56 93 LEU A C 1
ATOM 653 O O . LEU A 1 93 ? 3.673 -3.304 -5.801 1.00 87.56 93 LEU A O 1
ATOM 657 N N . VAL A 1 94 ? 5.613 -2.444 -5.067 1.00 87.62 94 VAL A N 1
ATOM 658 C CA . VAL A 1 94 ? 6.295 -3.723 -4.824 1.00 87.62 94 VAL A CA 1
ATOM 659 C C . VAL A 1 94 ? 6.754 -3.808 -3.379 1.00 87.62 94 VAL A C 1
ATOM 661 O O . VAL A 1 94 ? 7.068 -2.786 -2.763 1.00 87.62 94 VAL A O 1
ATOM 664 N N . SER A 1 95 ? 6.819 -5.035 -2.854 1.00 92.69 95 SER A N 1
ATOM 665 C CA . SER A 1 95 ? 7.428 -5.288 -1.549 1.00 92.69 95 SER A CA 1
ATOM 666 C C . SER A 1 95 ? 8.872 -4.811 -1.547 1.00 92.69 95 SER A C 1
ATOM 668 O O . SER A 1 95 ? 9.645 -5.128 -2.453 1.00 92.69 95 SER A O 1
ATOM 670 N N . ARG A 1 96 ? 9.252 -4.084 -0.498 1.00 93.12 96 ARG A N 1
ATOM 671 C CA . ARG A 1 96 ? 10.655 -3.815 -0.161 1.00 93.12 96 ARG A CA 1
ATOM 672 C C . ARG A 1 96 ? 11.243 -4.901 0.742 1.00 93.12 96 ARG A C 1
ATOM 674 O O . ARG A 1 96 ? 12.338 -4.725 1.270 1.00 93.12 96 ARG A O 1
ATOM 681 N N . GLY A 1 97 ? 10.524 -6.009 0.907 1.00 96.44 97 GLY A N 1
ATOM 682 C CA . GLY A 1 97 ? 10.871 -7.099 1.801 1.00 96.44 97 GLY A CA 1
ATOM 683 C C . GLY A 1 97 ? 10.609 -6.750 3.261 1.00 96.44 97 GLY A C 1
ATOM 684 O O . GLY A 1 97 ? 9.824 -5.857 3.593 1.00 96.44 97 GLY A O 1
ATOM 685 N N . ARG A 1 98 ? 11.291 -7.476 4.143 1.00 97.94 98 ARG A N 1
ATOM 686 C CA . ARG A 1 98 ? 11.164 -7.355 5.598 1.00 97.94 98 ARG A CA 1
ATOM 687 C C . ARG A 1 98 ? 11.854 -6.086 6.089 1.00 97.94 98 ARG A C 1
ATOM 689 O O . ARG A 1 98 ? 13.075 -5.982 6.016 1.00 97.94 98 ARG A O 1
ATOM 696 N N . VAL A 1 99 ? 11.082 -5.147 6.629 1.00 97.81 99 VAL A N 1
ATOM 697 C CA . VAL A 1 99 ? 11.589 -3.875 7.173 1.00 97.81 99 VAL A CA 1
ATOM 698 C C . VAL A 1 99 ? 11.220 -3.795 8.643 1.00 97.81 99 VAL A C 1
ATOM 700 O O . VAL A 1 99 ? 10.064 -3.982 8.977 1.00 97.81 99 VAL A O 1
ATOM 703 N N . THR A 1 100 ? 12.176 -3.553 9.537 1.00 97.94 100 THR A N 1
ATOM 704 C CA . THR A 1 100 ? 11.874 -3.397 10.969 1.00 97.94 100 THR A CA 1
ATOM 705 C C . THR A 1 100 ? 11.012 -2.165 11.218 1.00 97.94 100 THR A C 1
ATOM 707 O O . THR A 1 100 ? 11.254 -1.111 10.629 1.00 97.94 100 THR A O 1
ATOM 710 N N . ALA A 1 101 ? 10.031 -2.287 12.115 1.00 97.88 101 ALA A N 1
ATOM 711 C CA . ALA A 1 101 ? 9.151 -1.187 12.478 1.00 97.88 101 ALA A CA 1
ATOM 712 C C . ALA A 1 101 ? 9.951 0.043 12.931 1.00 97.88 101 ALA A C 1
ATOM 714 O O . ALA A 1 101 ? 10.773 -0.026 13.847 1.00 97.88 101 ALA A O 1
ATOM 715 N N . LEU A 1 102 ? 9.675 1.184 12.296 1.00 97.56 102 LEU A N 1
ATOM 716 C CA . LEU A 1 102 ? 10.253 2.469 12.682 1.00 97.56 102 LEU A CA 1
ATOM 717 C C . LEU A 1 102 ? 9.816 2.840 14.105 1.00 97.56 102 LEU A C 1
ATOM 719 O O . LEU A 1 102 ? 8.686 2.545 14.507 1.00 97.56 102 LEU A O 1
ATOM 723 N N . SER A 1 103 ? 10.691 3.497 14.861 1.00 96.12 103 SER A N 1
ATOM 724 C CA . SER A 1 103 ? 10.446 3.894 16.249 1.00 96.12 103 SER A CA 1
ATOM 725 C C . SER A 1 103 ? 11.019 5.282 16.533 1.00 96.12 103 SER A C 1
ATOM 727 O O . SER A 1 103 ? 11.772 5.838 15.729 1.00 96.12 103 SER A O 1
ATOM 729 N N . GLY A 1 104 ? 10.617 5.877 17.661 1.00 96.38 104 GLY A N 1
ATOM 730 C CA . GLY A 1 104 ? 11.034 7.231 18.024 1.00 96.38 104 GLY A CA 1
ATOM 731 C C . GLY A 1 104 ? 10.726 8.223 16.903 1.00 96.38 104 GLY A C 1
ATOM 732 O O . GLY A 1 104 ? 9.612 8.241 16.386 1.00 96.38 104 GLY A O 1
ATOM 733 N N . SER A 1 105 ? 11.715 9.024 16.511 1.00 96.44 105 SER A N 1
ATOM 734 C CA . SER A 1 105 ? 11.600 10.023 15.441 1.00 96.44 105 SER A CA 1
ATOM 735 C C . SER A 1 105 ? 12.113 9.562 14.070 1.00 96.44 105 SER A C 1
ATOM 737 O O . SER A 1 105 ? 12.130 10.368 13.136 1.00 96.44 105 SER A O 1
ATOM 739 N N . THR A 1 106 ? 12.523 8.296 13.921 1.00 96.50 106 THR A N 1
ATOM 740 C CA . THR A 1 106 ? 13.073 7.764 12.665 1.00 96.50 106 THR A CA 1
ATOM 741 C C . THR A 1 106 ? 12.038 7.804 11.542 1.00 96.50 106 THR A C 1
ATOM 743 O O . THR A 1 106 ? 10.902 7.368 11.718 1.00 96.50 106 THR A O 1
ATOM 746 N N . GLN A 1 107 ? 12.452 8.302 10.378 1.00 95.62 107 GLN A N 1
ATOM 747 C CA . GLN A 1 107 ? 11.607 8.465 9.195 1.00 9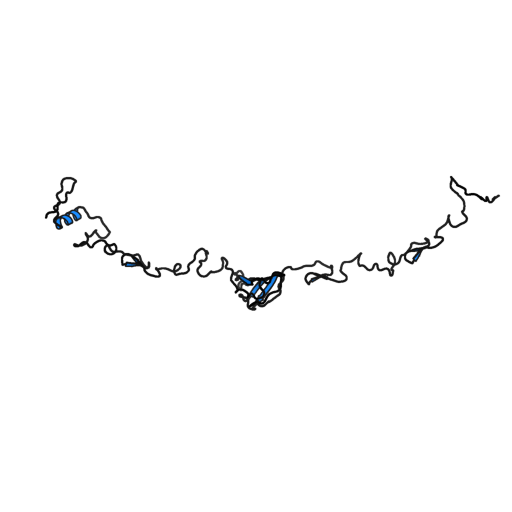5.62 107 GLN A CA 1
ATOM 748 C C . GLN A 1 107 ? 11.830 7.342 8.184 1.00 95.62 107 GLN A C 1
ATOM 750 O O . GLN A 1 107 ? 12.955 6.859 8.029 1.00 95.62 107 GLN A O 1
ATOM 755 N N . GLY A 1 108 ? 10.772 6.966 7.470 1.00 94.69 108 GLY A N 1
ATOM 756 C CA . GLY A 1 108 ? 10.868 6.122 6.287 1.00 94.69 108 GLY A CA 1
ATOM 757 C C . GLY A 1 108 ? 11.238 6.913 5.032 1.00 94.69 108 GLY A C 1
ATOM 758 O O . GLY A 1 108 ? 11.473 8.127 5.062 1.00 94.69 108 GLY A O 1
ATOM 759 N N . ALA A 1 109 ? 11.310 6.212 3.903 1.00 93.62 109 ALA A N 1
ATOM 760 C CA . ALA A 1 109 ? 11.587 6.842 2.620 1.00 93.62 109 ALA A CA 1
ATOM 761 C C . ALA A 1 109 ? 10.313 7.459 2.017 1.00 93.62 109 ALA A C 1
ATOM 763 O O . ALA A 1 109 ? 9.201 6.989 2.237 1.00 93.62 109 ALA A O 1
ATOM 764 N N . ALA A 1 110 ? 10.487 8.537 1.248 1.00 94.06 110 ALA A N 1
ATOM 765 C CA . ALA A 1 110 ? 9.377 9.247 0.618 1.00 94.06 110 ALA A CA 1
ATOM 766 C C . ALA A 1 110 ? 8.597 8.364 -0.375 1.00 94.06 110 ALA A C 1
ATOM 768 O O . ALA A 1 110 ? 9.168 7.495 -1.041 1.00 94.06 110 ALA A O 1
ATOM 769 N N . GLY A 1 111 ? 7.301 8.649 -0.518 1.00 93.94 111 GLY A N 1
ATOM 770 C CA . GLY A 1 111 ? 6.378 7.955 -1.412 1.00 93.94 111 GLY A CA 1
ATOM 771 C C . GLY A 1 111 ? 5.483 6.945 -0.696 1.00 93.94 111 GLY A C 1
ATOM 772 O O . GLY A 1 111 ? 5.288 7.004 0.518 1.00 93.94 111 GLY A O 1
ATOM 773 N N . ILE A 1 112 ? 4.916 6.031 -1.484 1.00 95.31 112 ILE A N 1
ATOM 774 C CA . ILE A 1 112 ? 4.127 4.896 -1.000 1.00 95.31 112 ILE A CA 1
ATOM 775 C C . ILE A 1 112 ? 5.009 3.654 -1.093 1.00 95.31 112 ILE A C 1
ATOM 777 O O . ILE A 1 112 ? 5.542 3.346 -2.160 1.00 95.31 112 ILE A O 1
ATOM 781 N N . GLN A 1 113 ? 5.186 2.957 0.023 1.00 95.00 113 GLN A N 1
ATOM 782 C CA . GLN A 1 113 ? 6.061 1.794 0.125 1.00 95.00 113 GLN A CA 1
ATOM 783 C C . GLN A 1 113 ? 5.317 0.634 0.774 1.00 95.00 113 GLN A C 1
ATOM 785 O O . GLN A 1 113 ? 4.509 0.839 1.675 1.00 95.00 113 GLN A O 1
ATOM 790 N N . MET A 1 114 ? 5.596 -0.586 0.316 1.00 96.75 114 MET A N 1
ATOM 791 C CA . MET A 1 114 ? 5.065 -1.802 0.921 1.00 96.75 114 MET A CA 1
ATOM 792 C C . MET A 1 114 ? 6.195 -2.553 1.620 1.00 96.75 114 MET A C 1
ATOM 794 O O . MET A 1 114 ? 7.233 -2.810 1.007 1.00 96.75 114 MET A O 1
ATOM 798 N N . TYR A 1 115 ? 5.998 -2.906 2.884 1.00 97.81 115 TYR A N 1
ATOM 799 C CA . TYR A 1 115 ? 6.934 -3.705 3.670 1.00 97.81 115 TYR A CA 1
ATOM 800 C C . TYR A 1 115 ? 6.288 -5.008 4.131 1.00 97.81 115 TYR A C 1
ATOM 802 O O . TYR A 1 115 ? 5.067 -5.104 4.246 1.00 97.81 115 TYR A O 1
ATOM 810 N N . GLU A 1 116 ? 7.124 -5.977 4.480 1.00 98.19 116 GLU A N 1
ATOM 811 C CA . GLU A 1 116 ? 6.720 -7.197 5.172 1.00 98.19 116 GLU A CA 1
ATOM 812 C C . GLU A 1 116 ? 6.980 -7.049 6.676 1.00 98.19 116 GLU A C 1
ATOM 814 O O . GLU A 1 116 ? 8.117 -6.839 7.123 1.00 98.19 116 GLU A O 1
ATOM 819 N N . ALA A 1 117 ? 5.921 -7.195 7.468 1.00 98.25 117 ALA A N 1
ATOM 820 C CA . ALA A 1 117 ? 6.042 -7.480 8.886 1.00 98.25 117 ALA A CA 1
ATOM 821 C C . ALA A 1 117 ? 6.369 -8.970 9.033 1.00 98.25 117 ALA A C 1
ATOM 823 O O . ALA A 1 117 ? 5.624 -9.829 8.562 1.00 98.25 117 ALA A O 1
ATOM 824 N N . TYR A 1 118 ? 7.515 -9.277 9.632 1.00 97.94 118 TYR A N 1
ATOM 825 C CA . TYR A 1 118 ? 8.001 -10.639 9.819 1.00 97.94 118 TYR A CA 1
ATOM 826 C C . TYR A 1 118 ? 8.948 -10.696 11.021 1.00 97.94 118 TYR A C 1
ATOM 828 O O . TYR A 1 118 ? 10.169 -10.623 10.879 1.00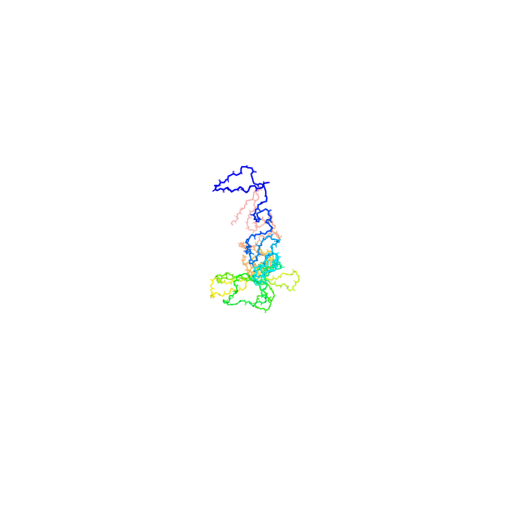 97.94 118 TYR A O 1
ATOM 836 N N . ASN A 1 119 ? 8.369 -10.800 12.217 1.00 97.12 119 ASN A N 1
ATOM 837 C CA . ASN A 1 119 ? 9.072 -10.830 13.502 1.00 97.12 119 ASN A CA 1
ATOM 838 C C . ASN A 1 119 ? 10.079 -9.674 13.677 1.00 97.12 119 ASN A C 1
ATOM 840 O O . ASN A 1 119 ? 11.242 -9.870 14.022 1.00 97.12 119 ASN A O 1
ATOM 844 N N . ASN A 1 120 ? 9.632 -8.460 13.374 1.00 97.69 120 ASN A N 1
ATOM 845 C CA . ASN A 1 120 ? 10.474 -7.272 13.237 1.00 97.69 120 ASN A CA 1
ATOM 846 C C . ASN A 1 120 ? 9.813 -6.039 13.880 1.00 97.69 120 ASN A C 1
ATOM 848 O O . ASN A 1 120 ? 9.804 -4.943 13.319 1.00 97.69 120 ASN A O 1
ATOM 852 N N . SER A 1 121 ? 9.278 -6.245 15.087 1.00 97.25 121 SER A N 1
ATOM 853 C CA . SER A 1 121 ? 8.784 -5.202 16.004 1.00 97.25 121 SER A CA 1
ATOM 854 C C . SER A 1 121 ? 7.498 -4.476 15.594 1.00 97.25 121 SER A C 1
ATOM 856 O O . SER A 1 121 ? 7.152 -3.458 16.192 1.00 97.25 121 SER A O 1
ATOM 858 N N . TYR A 1 122 ? 6.760 -4.993 14.611 1.00 98.44 122 TYR A N 1
ATOM 859 C CA . TYR A 1 122 ? 5.376 -4.574 14.376 1.00 98.44 122 TYR A CA 1
ATOM 860 C C . TYR A 1 122 ? 4.414 -5.201 15.403 1.00 98.44 122 TYR A C 1
ATOM 862 O O . TYR A 1 122 ? 4.730 -6.251 15.966 1.00 98.44 122 TYR A O 1
ATOM 870 N N . PRO A 1 123 ? 3.218 -4.611 15.610 1.00 97.75 123 PRO A N 1
ATOM 871 C CA . PRO A 1 123 ? 2.175 -5.169 16.479 1.00 97.75 123 PRO A CA 1
ATOM 872 C C . PRO A 1 123 ? 1.787 -6.618 16.172 1.00 97.75 123 PRO A C 1
ATOM 874 O O . PRO A 1 123 ? 1.406 -7.361 17.071 1.00 97.75 123 PRO A O 1
ATOM 877 N N . THR A 1 124 ? 1.880 -7.025 14.904 1.00 97.12 124 THR A N 1
ATOM 878 C CA . THR A 1 124 ? 1.651 -8.406 14.469 1.00 97.12 124 THR A CA 1
ATOM 879 C C . THR A 1 124 ? 2.966 -9.068 14.089 1.00 97.12 124 THR A C 1
ATOM 881 O O . THR A 1 124 ? 3.788 -8.456 13.407 1.00 97.12 124 THR A O 1
ATOM 884 N N . THR A 1 125 ? 3.125 -10.353 14.417 1.00 97.06 125 THR A N 1
ATOM 885 C CA . THR A 1 125 ? 4.306 -11.133 14.015 1.00 97.06 125 THR A CA 1
ATOM 886 C C . THR A 1 125 ? 4.467 -11.197 12.497 1.00 97.06 125 THR A C 1
ATOM 888 O O . THR A 1 125 ? 5.589 -11.088 12.013 1.00 97.06 125 THR A O 1
ATOM 891 N N . TYR A 1 126 ? 3.365 -11.341 11.753 1.00 97.81 126 TYR A N 1
ATOM 892 C CA . TYR A 1 126 ? 3.366 -11.440 10.293 1.00 97.81 126 TYR A CA 1
ATOM 893 C C . TYR A 1 126 ? 2.301 -10.535 9.680 1.00 97.81 126 TYR A C 1
ATOM 895 O O . TYR A 1 126 ? 1.194 -10.447 10.214 1.00 97.81 126 TYR A O 1
ATOM 903 N N . GLY A 1 127 ? 2.618 -9.882 8.566 1.00 97.94 127 GLY A N 1
ATOM 904 C CA . GLY A 1 127 ? 1.705 -8.954 7.907 1.00 97.94 127 GLY A CA 1
ATOM 905 C C . GLY A 1 127 ? 2.345 -8.175 6.762 1.00 97.94 127 GLY A C 1
ATOM 906 O O . GLY A 1 127 ? 3.525 -8.334 6.455 1.00 97.94 127 GLY A O 1
ATOM 907 N N . ASN A 1 128 ? 1.563 -7.281 6.167 1.00 98.25 128 ASN A N 1
ATOM 908 C CA . ASN A 1 128 ? 2.046 -6.277 5.222 1.00 98.25 128 ASN A CA 1
ATOM 909 C C . ASN A 1 128 ? 1.837 -4.881 5.800 1.00 98.25 128 ASN A C 1
ATOM 911 O O . ASN A 1 128 ? 0.803 -4.613 6.412 1.00 98.25 128 ASN A O 1
ATOM 915 N N . VAL A 1 129 ? 2.782 -3.982 5.550 1.00 98.44 129 VAL A N 1
ATOM 916 C CA . VAL A 1 129 ? 2.697 -2.581 5.964 1.00 98.44 129 VAL A CA 1
ATOM 917 C C . VAL A 1 129 ? 2.695 -1.698 4.735 1.00 98.44 129 VAL A C 1
ATOM 919 O O . VAL A 1 129 ? 3.588 -1.794 3.897 1.00 98.44 129 VAL A O 1
ATOM 922 N N . LEU A 1 130 ? 1.706 -0.820 4.649 1.00 98.00 130 LEU A N 1
ATOM 923 C CA . LEU A 1 130 ? 1.705 0.300 3.729 1.00 98.00 130 LEU A CA 1
ATOM 924 C C . LEU A 1 130 ? 2.265 1.517 4.462 1.00 98.00 130 LEU A C 1
ATOM 926 O O . LEU A 1 130 ? 1.651 2.006 5.407 1.00 98.00 130 LEU A O 1
ATOM 930 N N . HIS A 1 131 ? 3.421 1.993 4.018 1.00 97.88 131 HIS A N 1
ATOM 931 C CA . HIS A 1 131 ? 4.078 3.188 4.525 1.00 97.88 131 HIS A CA 1
ATOM 932 C C . HIS A 1 131 ? 3.893 4.346 3.549 1.00 97.88 131 HIS A C 1
ATOM 934 O O . HIS A 1 131 ? 4.079 4.184 2.342 1.00 97.88 131 HIS A O 1
ATOM 940 N N . MET A 1 132 ? 3.523 5.515 4.067 1.00 97.31 132 MET A N 1
ATOM 941 C CA . MET A 1 132 ? 3.202 6.692 3.266 1.00 97.31 132 MET A CA 1
ATOM 942 C C . MET A 1 132 ? 3.923 7.918 3.812 1.00 97.31 132 MET A C 1
ATOM 944 O O . MET A 1 132 ? 3.731 8.297 4.968 1.00 97.31 132 MET A O 1
ATOM 948 N N . LYS A 1 133 ? 4.700 8.575 2.948 1.00 96.19 133 LYS A N 1
ATOM 949 C CA . LYS A 1 133 ? 5.430 9.802 3.271 1.00 96.19 133 LYS A CA 1
ATOM 950 C C . LYS A 1 133 ? 5.405 10.783 2.102 1.00 96.19 133 LYS A C 1
ATOM 952 O O . LYS A 1 133 ? 5.641 10.405 0.954 1.00 96.19 133 LYS A O 1
ATOM 957 N N . GLY A 1 134 ? 5.157 12.061 2.386 1.00 92.62 134 GLY A N 1
ATOM 958 C CA . GLY A 1 134 ? 5.258 13.124 1.381 1.00 92.62 134 GLY A CA 1
ATOM 959 C C . GLY A 1 134 ? 6.702 13.360 0.914 1.00 92.62 134 GLY A C 1
ATOM 960 O O . GLY A 1 134 ? 7.648 13.089 1.644 1.00 92.62 134 GLY A O 1
ATOM 961 N N . ALA A 1 135 ? 6.891 13.900 -0.294 1.00 92.38 135 ALA A N 1
ATOM 962 C CA . ALA A 1 135 ? 8.235 14.162 -0.830 1.00 92.38 135 ALA A CA 1
ATOM 963 C C . ALA A 1 135 ? 9.017 15.217 -0.022 1.00 92.38 135 ALA A C 1
ATOM 965 O O . ALA A 1 135 ? 10.221 15.076 0.168 1.00 92.38 135 ALA A O 1
ATOM 966 N N . SER A 1 136 ? 8.322 16.250 0.464 1.00 92.62 136 SER A N 1
ATOM 967 C CA . SER A 1 136 ? 8.938 17.378 1.182 1.00 92.62 136 SER A CA 1
ATOM 968 C C . SER A 1 136 ? 8.539 17.446 2.655 1.00 92.62 136 SER A C 1
ATOM 970 O O . SER A 1 136 ? 9.308 17.918 3.487 1.00 92.62 136 SER A O 1
ATOM 972 N N . ALA A 1 137 ? 7.324 17.004 2.989 1.00 93.69 137 ALA A N 1
ATOM 973 C CA . ALA A 1 137 ? 6.813 17.064 4.351 1.00 93.69 137 ALA A CA 1
ATOM 974 C C . ALA A 1 137 ? 7.362 15.912 5.202 1.00 93.69 137 ALA A C 1
ATOM 976 O O . ALA A 1 137 ? 7.496 14.776 4.747 1.00 93.69 137 ALA A O 1
ATOM 977 N N . ALA A 1 138 ? 7.621 16.195 6.478 1.00 94.19 138 ALA A N 1
ATOM 978 C CA . ALA A 1 138 ? 8.096 15.192 7.423 1.00 94.19 138 ALA A CA 1
ATOM 979 C C . ALA A 1 138 ? 6.994 14.228 7.898 1.00 94.19 138 ALA A C 1
ATOM 981 O O . ALA A 1 138 ? 7.335 13.253 8.555 1.00 94.19 138 ALA A O 1
ATOM 982 N N . GLY A 1 139 ? 5.718 14.502 7.604 1.00 96.56 139 GLY A N 1
ATOM 983 C CA . GLY A 1 139 ? 4.578 13.729 8.100 1.00 96.56 139 GLY A CA 1
ATOM 984 C C . GLY A 1 139 ? 4.468 12.364 7.430 1.00 96.56 139 GLY A C 1
ATOM 985 O O . GLY A 1 139 ? 4.715 12.238 6.228 1.00 96.56 139 GLY A O 1
ATOM 986 N N . GLU A 1 140 ? 4.118 11.352 8.222 1.00 97.81 140 GLU A N 1
ATOM 987 C CA . GLU A 1 140 ? 4.088 9.953 7.792 1.00 97.81 140 GLU A CA 1
ATOM 988 C C . GLU A 1 140 ? 2.871 9.223 8.365 1.00 97.81 140 GLU A C 1
ATOM 990 O O . GLU A 1 140 ? 2.352 9.571 9.430 1.00 97.81 140 GLU A O 1
ATOM 995 N N . GLY A 1 141 ? 2.428 8.193 7.653 1.00 98.06 141 GLY A N 1
ATOM 996 C CA . GLY A 1 141 ? 1.363 7.299 8.084 1.00 98.06 141 GLY A CA 1
ATOM 997 C C . GLY A 1 141 ? 1.692 5.860 7.727 1.00 98.06 141 GLY A C 1
ATOM 998 O O . GLY A 1 141 ? 2.299 5.595 6.687 1.00 98.06 141 GLY A O 1
ATOM 999 N N . GLU A 1 142 ? 1.284 4.935 8.590 1.00 98.62 142 GLU A N 1
ATOM 1000 C CA . GLU A 1 142 ? 1.400 3.506 8.325 1.00 98.62 142 GLU A CA 1
ATOM 1001 C C . GLU A 1 142 ? 0.084 2.782 8.590 1.00 98.62 142 GLU A C 1
ATOM 1003 O O . GLU A 1 142 ? -0.591 3.037 9.589 1.00 98.62 142 GLU A O 1
ATOM 1008 N N . LEU A 1 143 ? -0.242 1.855 7.689 1.00 98.50 143 LEU A N 1
ATOM 1009 C CA . LEU A 1 143 ? -1.317 0.879 7.819 1.00 98.50 143 LEU A CA 1
ATOM 1010 C C . LEU A 1 143 ? -0.696 -0.518 7.791 1.00 98.50 143 LEU A C 1
ATOM 1012 O O . LEU A 1 143 ? -0.099 -0.911 6.793 1.00 98.50 143 LEU A O 1
ATOM 1016 N N . LEU A 1 144 ? -0.854 -1.272 8.870 1.00 98.62 144 LEU A N 1
ATOM 1017 C CA . LEU A 1 144 ? -0.435 -2.663 8.989 1.00 98.62 144 LEU A CA 1
ATOM 1018 C C . LEU A 1 144 ? -1.658 -3.568 8.879 1.00 98.62 144 LEU A C 1
ATOM 1020 O O . LEU A 1 144 ? -2.622 -3.404 9.621 1.00 98.62 144 LEU A O 1
ATOM 1024 N N . ILE A 1 145 ? -1.586 -4.561 8.001 1.00 98.12 145 ILE A N 1
ATOM 1025 C CA . ILE A 1 145 ? -2.578 -5.628 7.884 1.00 98.12 145 ILE A CA 1
ATOM 1026 C C . ILE A 1 145 ? -1.881 -6.930 8.262 1.00 98.12 145 ILE A C 1
ATOM 1028 O O . ILE A 1 145 ? -0.976 -7.379 7.552 1.00 98.12 145 ILE A O 1
ATOM 1032 N N . GLY A 1 146 ? -2.288 -7.522 9.383 1.00 97.81 146 GLY A N 1
ATOM 1033 C CA . GLY A 1 146 ? -1.751 -8.801 9.827 1.00 97.81 146 GLY A CA 1
ATOM 1034 C C . GLY A 1 146 ? -2.091 -9.938 8.863 1.00 97.81 146 GLY A C 1
ATOM 1035 O O . GLY A 1 146 ? -3.040 -9.865 8.080 1.00 97.81 146 GLY A O 1
ATOM 1036 N N . TRP A 1 147 ? -1.335 -11.026 8.940 1.00 97.25 147 TRP A N 1
ATOM 1037 C CA . TRP A 1 147 ? -1.707 -12.289 8.308 1.00 97.25 147 TRP A CA 1
ATOM 1038 C C . TRP A 1 147 ? -2.360 -13.206 9.330 1.00 97.25 147 TRP A C 1
ATOM 1040 O O . TRP A 1 147 ? -1.850 -13.393 10.434 1.00 97.25 147 TRP A O 1
ATOM 1050 N N . SER A 1 148 ? -3.495 -13.790 8.954 1.00 94.81 148 SER A N 1
ATOM 1051 C CA . SER A 1 148 ? -4.163 -14.764 9.805 1.00 94.81 148 SER A CA 1
ATOM 1052 C C . SER A 1 148 ? -3.359 -16.059 9.819 1.00 94.81 148 SER A C 1
ATOM 1054 O O . SER A 1 148 ? -2.984 -16.575 8.768 1.00 94.81 148 SER A O 1
ATOM 1056 N N . GLY A 1 149 ? -3.149 -16.624 11.008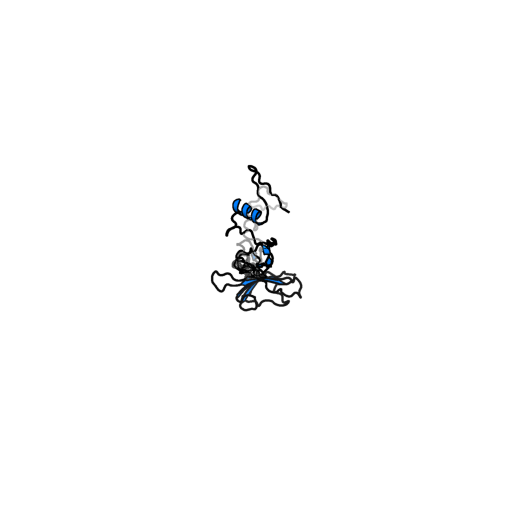 1.00 93.81 149 GLY A N 1
ATOM 1057 C CA . GLY A 1 149 ? -2.582 -17.967 11.146 1.00 93.81 149 GLY A CA 1
ATOM 1058 C C . GLY A 1 149 ? -3.553 -19.084 10.744 1.00 93.81 149 GLY A C 1
ATOM 1059 O O . GLY A 1 149 ? -3.150 -20.238 10.658 1.00 93.81 149 GLY A O 1
ATOM 1060 N N . THR A 1 150 ? -4.831 -18.763 10.511 1.00 94.75 150 THR A N 1
ATOM 1061 C CA . THR A 1 150 ? -5.886 -19.724 10.158 1.00 94.75 150 THR A CA 1
ATOM 1062 C C . THR A 1 150 ? -6.560 -19.323 8.847 1.00 94.75 150 THR A C 1
ATOM 1064 O O . THR A 1 150 ? -6.993 -18.179 8.682 1.00 94.75 150 THR A O 1
ATOM 1067 N N . SER A 1 151 ? -6.676 -20.269 7.912 1.00 94.56 151 SER A N 1
ATOM 1068 C CA . SER A 1 151 ? -7.312 -20.033 6.608 1.00 94.56 151 SER A CA 1
ATOM 1069 C C . SER A 1 151 ? -8.749 -19.535 6.769 1.00 94.56 151 SER A C 1
ATOM 1071 O O . SER A 1 151 ? -9.543 -20.137 7.487 1.00 94.56 151 SER A O 1
ATOM 1073 N N . GLY A 1 152 ? -9.074 -18.423 6.106 1.00 92.12 152 GLY A N 1
ATOM 1074 C CA . GLY A 1 152 ? -10.402 -17.801 6.154 1.00 92.12 152 GLY A CA 1
ATOM 1075 C C . GLY A 1 152 ? -10.708 -16.985 7.416 1.00 92.12 152 GLY A C 1
ATOM 1076 O O . GLY A 1 152 ? -11.741 -16.322 7.450 1.00 92.12 152 GLY A O 1
ATOM 1077 N N . ALA A 1 153 ? -9.837 -16.983 8.432 1.00 92.38 153 ALA A N 1
ATOM 1078 C CA . ALA A 1 153 ? -10.002 -16.121 9.602 1.00 92.38 153 ALA A CA 1
ATOM 1079 C C . ALA A 1 153 ? -9.472 -14.697 9.354 1.00 92.38 153 ALA A C 1
ATOM 1081 O O . ALA A 1 153 ? -8.629 -14.463 8.484 1.00 92.38 153 ALA A O 1
ATOM 1082 N N . HIS A 1 154 ? -9.979 -13.744 10.138 1.00 90.69 154 HIS A N 1
ATOM 1083 C CA . HIS A 1 154 ? -9.588 -12.338 10.067 1.00 90.69 154 HIS A CA 1
ATOM 1084 C C . HIS A 1 154 ? -8.332 -12.074 10.902 1.00 90.69 154 HIS A C 1
ATOM 1086 O O . HIS A 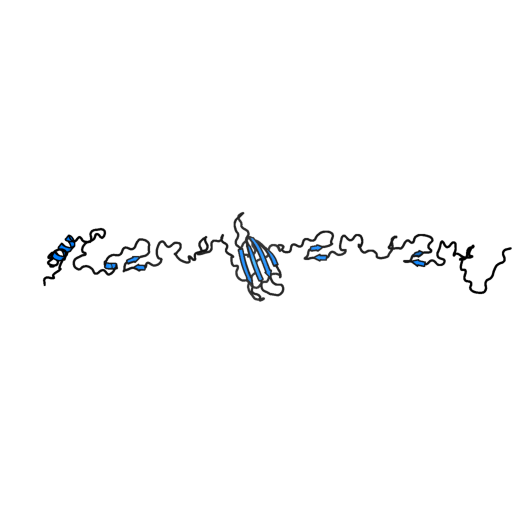1 154 ? -8.179 -12.611 11.997 1.00 90.69 154 HIS A O 1
ATOM 1092 N N . ALA A 1 155 ? -7.450 -11.224 10.382 1.00 94.62 155 ALA A N 1
ATOM 1093 C CA . ALA A 1 155 ? -6.284 -10.726 11.095 1.00 94.62 155 ALA A CA 1
ATOM 1094 C C . ALA A 1 155 ? -6.505 -9.268 11.519 1.00 94.62 155 ALA A C 1
ATOM 1096 O O . ALA A 1 155 ? -7.249 -8.548 10.847 1.00 94.62 155 ALA A O 1
ATOM 1097 N N . PRO A 1 156 ? -5.853 -8.815 12.599 1.00 95.00 156 PRO A N 1
ATOM 1098 C CA . PRO A 1 156 ? -5.988 -7.441 13.052 1.00 95.00 156 PRO A CA 1
ATOM 1099 C C . PRO A 1 156 ? -5.338 -6.456 12.071 1.00 95.00 156 PRO A C 1
ATOM 1101 O O . PRO A 1 156 ? -4.350 -6.762 11.394 1.00 95.00 156 PRO A O 1
ATOM 1104 N N . VAL A 1 157 ? -5.895 -5.247 12.033 1.00 97.69 157 VAL A N 1
ATOM 1105 C CA . VAL A 1 157 ? -5.392 -4.111 11.259 1.00 97.69 157 VAL A CA 1
ATOM 1106 C C . VAL A 1 157 ? -4.971 -3.021 12.232 1.00 97.69 157 VAL A C 1
ATOM 1108 O O . VAL A 1 157 ? -5.708 -2.712 13.166 1.00 97.69 157 VAL A O 1
ATOM 1111 N N . PHE A 1 158 ? -3.807 -2.420 12.016 1.00 98.56 158 PHE A N 1
ATOM 1112 C CA . PHE A 1 158 ? -3.300 -1.338 12.852 1.00 98.56 158 PHE A CA 1
ATOM 1113 C C . PHE A 1 158 ? -2.950 -0.116 12.017 1.00 98.56 158 PHE A C 1
ATOM 1115 O O . PHE A 1 158 ? -2.497 -0.233 10.881 1.00 98.56 158 PHE A O 1
ATOM 1122 N N . ILE A 1 159 ? -3.113 1.058 12.609 1.00 98.62 159 ILE A N 1
ATOM 1123 C CA . ILE A 1 159 ? -2.704 2.334 12.038 1.00 98.62 159 ILE A CA 1
ATOM 1124 C C . ILE A 1 159 ? -1.817 3.087 13.016 1.00 98.62 159 ILE A C 1
ATOM 1126 O O . ILE A 1 159 ? -1.949 2.960 14.235 1.00 98.62 159 ILE A O 1
ATOM 1130 N N . ARG A 1 160 ? -0.927 3.909 12.477 1.00 98.56 160 ARG A N 1
ATOM 1131 C CA . ARG A 1 160 ? -0.207 4.922 13.244 1.00 98.56 160 ARG A CA 1
ATOM 1132 C C . ARG A 1 160 ? 0.168 6.093 12.358 1.00 98.56 160 ARG A C 1
ATOM 1134 O O . ARG A 1 160 ? 0.168 5.988 11.130 1.00 98.56 160 ARG A O 1
ATOM 1141 N N . SER A 1 161 ? 0.521 7.202 12.985 1.00 97.88 161 SER A N 1
ATOM 1142 C CA . SER A 1 161 ? 0.967 8.393 12.280 1.00 97.88 161 SER A CA 1
ATOM 1143 C C . SER A 1 161 ? 2.166 9.028 12.964 1.00 97.88 161 SER A C 1
ATOM 1145 O O . SER A 1 161 ? 2.484 8.767 14.126 1.00 97.88 161 SER A O 1
ATOM 1147 N N . ARG A 1 162 ? 2.847 9.882 12.212 1.00 97.06 162 ARG A N 1
ATOM 1148 C CA . ARG A 1 162 ? 3.901 10.753 12.704 1.00 97.06 162 ARG A CA 1
ATOM 1149 C C . ARG A 1 162 ? 3.630 12.155 12.180 1.00 97.06 162 ARG A C 1
ATOM 1151 O O . ARG A 1 162 ? 3.406 12.350 10.984 1.00 97.06 162 ARG A O 1
ATOM 1158 N N . ARG A 1 163 ? 3.624 13.131 13.088 1.00 96.12 163 ARG A N 1
ATOM 1159 C CA . ARG A 1 163 ? 3.362 14.540 12.764 1.00 96.12 163 ARG A CA 1
ATOM 1160 C C . ARG A 1 163 ? 4.397 15.080 11.767 1.00 96.12 163 ARG A C 1
ATOM 1162 O O . ARG A 1 163 ? 5.536 14.620 11.722 1.00 96.12 163 ARG A O 1
ATOM 1169 N N . ASP A 1 164 ? 4.009 16.100 11.012 1.00 93.38 164 ASP A N 1
ATOM 1170 C CA . ASP A 1 164 ? 4.782 16.846 10.014 1.00 93.38 164 ASP A CA 1
ATOM 1171 C C . ASP A 1 164 ? 5.938 17.702 10.572 1.00 93.38 164 ASP A C 1
ATOM 1173 O O . ASP A 1 164 ? 6.191 18.817 10.129 1.00 93.38 164 ASP A O 1
ATOM 1177 N N . TYR A 1 165 ? 6.703 17.157 11.517 1.00 91.94 165 TYR A N 1
ATOM 1178 C CA . TYR A 1 165 ? 7.887 17.783 12.100 1.00 91.94 165 TYR A CA 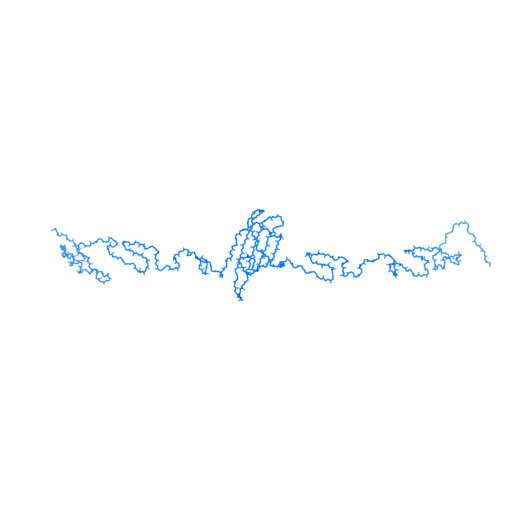1
ATOM 1179 C C . TYR A 1 165 ? 9.009 16.750 12.274 1.00 91.94 165 TYR A C 1
ATOM 1181 O O . TYR A 1 165 ? 8.764 15.597 12.629 1.00 91.94 165 TYR A O 1
ATOM 1189 N N . THR A 1 166 ? 10.265 17.125 12.019 1.00 86.38 166 THR A N 1
ATOM 1190 C CA . THR A 1 166 ? 11.407 16.185 11.984 1.00 86.38 166 THR A CA 1
ATOM 1191 C C . THR A 1 166 ? 11.707 15.531 13.334 1.00 86.38 166 THR A C 1
ATOM 1193 O O . THR A 1 166 ? 12.087 14.365 13.370 1.00 86.38 166 THR A O 1
ATOM 1196 N N . GLY A 1 167 ? 11.455 16.220 14.446 1.00 93.69 167 GLY A N 1
ATOM 1197 C CA . GLY A 1 167 ? 11.605 15.660 15.793 1.00 93.69 167 GLY A CA 1
ATOM 1198 C C . GLY A 1 167 ? 10.378 14.910 16.318 1.00 93.69 167 GLY A C 1
ATOM 1199 O O . GLY A 1 167 ? 10.421 14.413 17.438 1.00 93.69 167 GLY A O 1
ATOM 1200 N N . ALA A 1 168 ? 9.277 14.833 15.559 1.00 96.00 168 ALA A N 1
ATOM 1201 C CA . ALA A 1 168 ? 8.070 14.153 16.020 1.00 96.00 168 ALA A CA 1
ATOM 1202 C C . ALA A 1 168 ? 8.325 12.654 16.196 1.00 96.00 168 ALA A C 1
ATOM 1204 O O . ALA A 1 168 ? 8.914 12.019 15.317 1.00 96.00 168 ALA A O 1
ATOM 1205 N N . ALA A 1 169 ? 7.859 12.098 17.312 1.00 97.69 169 ALA A N 1
ATOM 1206 C CA . ALA A 1 169 ? 7.825 10.660 17.504 1.00 97.69 169 ALA A CA 1
ATOM 1207 C C . ALA A 1 169 ? 6.654 10.035 16.728 1.00 97.69 169 ALA A C 1
ATOM 1209 O O . ALA A 1 169 ? 5.639 10.694 16.485 1.00 97.69 169 ALA A O 1
ATOM 1210 N N . TRP A 1 170 ? 6.790 8.765 16.358 1.00 98.25 170 TRP A N 1
ATOM 1211 C CA . TRP A 1 170 ? 5.656 7.941 15.947 1.00 98.25 170 TRP A CA 1
ATOM 1212 C C . TRP A 1 170 ? 4.632 7.845 17.075 1.00 98.25 170 TRP A C 1
ATOM 1214 O O . TRP A 1 170 ? 5.005 7.668 18.237 1.00 98.25 170 TRP A O 1
ATOM 1224 N N . SER A 1 171 ? 3.347 7.921 16.731 1.00 98.19 171 SER A N 1
ATOM 1225 C CA . SER A 1 171 ? 2.303 7.486 17.650 1.00 98.19 171 SER A CA 1
ATOM 1226 C C . SER A 1 171 ? 2.479 6.001 17.962 1.00 98.19 171 SER A C 1
ATOM 1228 O O . SER A 1 171 ? 3.033 5.234 17.163 1.00 98.19 171 SER A O 1
ATOM 1230 N N . GLU A 1 172 ? 1.939 5.575 19.100 1.00 97.88 172 GLU A N 1
ATOM 1231 C CA . GLU A 1 172 ? 1.689 4.155 19.313 1.00 97.88 172 GLU A CA 1
ATOM 1232 C C . GLU A 1 172 ? 0.781 3.607 18.202 1.00 97.88 172 GLU A C 1
ATOM 1234 O O . GLU A 1 172 ? 0.054 4.349 17.526 1.00 97.88 172 GLU A O 1
ATOM 1239 N N . TRP A 1 173 ? 0.855 2.297 17.992 1.00 98.38 173 TRP A N 1
ATOM 1240 C CA . TRP A 1 173 ? -0.034 1.613 17.067 1.00 98.38 173 TRP A CA 1
ATOM 1241 C C . TRP A 1 173 ? -1.432 1.516 17.661 1.00 98.38 173 TRP A C 1
ATOM 1243 O O . TRP A 1 173 ? -1.608 1.019 18.771 1.00 98.38 173 TRP A O 1
ATOM 1253 N N . ALA A 1 174 ? -2.429 1.933 16.891 1.00 97.88 174 ALA A N 1
ATOM 1254 C CA . ALA A 1 174 ? -3.831 1.792 17.242 1.00 97.88 174 ALA A CA 1
ATOM 1255 C C . ALA A 1 174 ? -4.478 0.723 16.360 1.00 97.88 174 ALA A C 1
ATOM 1257 O O . ALA A 1 174 ? -4.309 0.735 15.141 1.00 97.88 174 ALA A O 1
ATOM 1258 N N . GLN A 1 175 ? -5.225 -0.200 16.965 1.00 96.62 175 GLN A N 1
ATOM 1259 C CA . GLN A 1 175 ? -5.989 -1.193 16.214 1.00 96.62 175 GLN A CA 1
ATOM 1260 C C . GLN A 1 175 ? -7.231 -0.547 15.588 1.00 96.62 175 GLN A C 1
ATOM 1262 O O . GLN A 1 175 ? -7.947 0.215 16.238 1.00 96.62 175 GLN A O 1
ATOM 1267 N N . VAL A 1 176 ? -7.504 -0.879 14.328 1.00 95.88 176 VAL A N 1
ATOM 1268 C CA . VAL A 1 176 ? -8.770 -0.580 13.658 1.00 95.88 176 VAL A CA 1
ATOM 1269 C C . VAL A 1 176 ? -9.713 -1.750 13.912 1.00 95.88 176 VAL A C 1
ATOM 1271 O O . VAL A 1 176 ? -9.455 -2.862 13.455 1.00 95.88 176 VAL A O 1
ATOM 1274 N N . TYR A 1 177 ? -10.794 -1.498 14.645 1.00 91.00 177 TYR A N 1
ATOM 1275 C CA . TYR A 1 177 ? -11.809 -2.507 14.934 1.00 91.00 177 TYR A CA 1
ATOM 1276 C C . TYR A 1 177 ? -12.833 -2.624 13.799 1.00 91.00 177 TYR A C 1
ATOM 1278 O O . TYR A 1 177 ? -13.254 -1.634 13.198 1.00 91.00 177 TYR A O 1
ATOM 1286 N N . THR A 1 178 ? -13.262 -3.850 13.540 1.00 87.56 178 THR A N 1
ATOM 1287 C CA . THR A 1 178 ? -14.266 -4.242 12.552 1.00 87.56 178 THR A CA 1
ATOM 1288 C C . THR A 1 178 ? -15.443 -4.935 13.238 1.00 87.56 178 THR A C 1
ATOM 1290 O O . THR A 1 178 ? -15.391 -5.265 14.420 1.00 87.56 178 THR A O 1
ATOM 1293 N N . SER A 1 179 ? -16.501 -5.242 12.485 1.00 84.88 179 SER A N 1
ATOM 1294 C CA . SER A 1 179 ? -17.644 -6.021 12.989 1.00 84.88 179 SER A CA 1
ATOM 1295 C C . SER A 1 179 ? -17.303 -7.464 13.389 1.00 84.88 179 SER A C 1
ATOM 1297 O O . SER A 1 179 ? -18.164 -8.182 13.896 1.00 84.88 179 SER A O 1
ATOM 1299 N N . LYS A 1 180 ? -16.073 -7.918 13.126 1.00 85.88 180 LYS A N 1
ATOM 1300 C CA . LYS A 1 180 ? -15.569 -9.235 13.528 1.00 85.88 180 LYS A CA 1
ATOM 1301 C C . LYS A 1 180 ? -14.718 -9.186 14.789 1.00 85.88 180 LYS A C 1
ATOM 1303 O O . LYS A 1 180 ? -14.436 -10.242 15.348 1.00 85.88 180 LYS A O 1
ATOM 1308 N N . ASP A 1 181 ? -14.336 -7.997 15.239 1.00 86.62 181 ASP A N 1
ATOM 1309 C CA . ASP A 1 181 ? -13.573 -7.832 16.464 1.00 86.62 181 ASP A CA 1
ATOM 1310 C C . ASP A 1 181 ? -14.498 -7.765 17.683 1.00 86.62 181 ASP A C 1
ATOM 1312 O O . ASP A 1 181 ? -15.590 -7.197 17.642 1.00 86.62 181 ASP A O 1
ATOM 1316 N N . SER A 1 182 ? -14.032 -8.319 18.802 1.00 84.00 182 SER A N 1
ATOM 1317 C CA . SER A 1 182 ? -14.670 -8.123 20.102 1.00 84.00 182 SER A CA 1
ATOM 1318 C C . SER A 1 182 ? -14.104 -6.858 20.740 1.00 84.00 182 SER A C 1
ATOM 1320 O O . SER A 1 182 ? -12.975 -6.862 21.230 1.00 84.00 182 SER A O 1
ATOM 1322 N N . ILE A 1 183 ? -14.879 -5.775 20.744 1.00 82.94 183 ILE A N 1
ATOM 1323 C CA . ILE A 1 183 ? -14.465 -4.506 21.352 1.00 82.94 183 ILE A CA 1
ATOM 1324 C C . ILE A 1 183 ? -14.787 -4.549 22.858 1.00 82.94 183 ILE A C 1
ATOM 1326 O O . ILE A 1 183 ? -15.934 -4.823 23.220 1.00 82.94 183 ILE A O 1
ATOM 1330 N N . PRO A 1 184 ? -13.823 -4.277 23.759 1.00 76.94 184 PRO A N 1
ATOM 1331 C CA . PRO A 1 184 ? -14.081 -4.261 25.197 1.00 76.94 184 PRO A CA 1
ATOM 1332 C C . PRO A 1 184 ? -15.247 -3.336 25.575 1.00 76.94 184 PRO A C 1
ATOM 1334 O O . PRO A 1 184 ? -15.260 -2.162 25.213 1.00 76.94 184 PRO A O 1
ATOM 1337 N N . GLY A 1 185 ? -16.220 -3.864 26.322 1.00 75.00 185 GLY A N 1
ATOM 1338 C CA . GLY A 1 185 ? -17.388 -3.100 26.781 1.00 75.00 185 GLY A CA 1
ATOM 1339 C C . GLY A 1 185 ? -18.475 -2.864 25.726 1.00 75.00 185 GLY A C 1
ATOM 1340 O O . GLY A 1 185 ? -19.417 -2.121 26.003 1.00 75.00 185 GLY A O 1
ATOM 1341 N N . VAL A 1 186 ? -18.365 -3.491 24.550 1.00 78.19 186 VAL A N 1
ATOM 1342 C CA . VAL A 1 186 ? -19.359 -3.420 23.473 1.00 78.19 186 VAL A CA 1
ATOM 1343 C C . VAL A 1 186 ? -19.832 -4.831 23.125 1.00 78.19 186 VAL A C 1
ATOM 1345 O O . VAL A 1 186 ? -19.041 -5.768 23.033 1.00 78.19 186 VAL A O 1
ATOM 1348 N N . ASN A 1 187 ? -21.141 -4.998 22.938 1.00 71.12 187 ASN A N 1
ATOM 1349 C CA . ASN A 1 187 ? -21.713 -6.268 22.492 1.00 71.12 187 ASN A CA 1
ATOM 1350 C C . ASN A 1 187 ? -21.443 -6.524 20.993 1.00 71.12 187 ASN A C 1
ATOM 1352 O O . ASN A 1 187 ? -21.059 -5.629 20.244 1.00 71.12 187 ASN A O 1
ATOM 1356 N N . THR A 1 188 ? -21.704 -7.742 20.516 1.00 70.19 188 THR A N 1
ATOM 1357 C CA . THR A 1 188 ? -21.467 -8.127 19.109 1.00 70.19 188 THR A CA 1
ATOM 1358 C C . THR A 1 188 ? -22.258 -7.286 18.096 1.00 70.19 188 THR A C 1
ATOM 1360 O O . THR A 1 188 ? -21.843 -7.157 16.948 1.00 70.19 188 THR A O 1
ATOM 1363 N N . THR A 1 189 ? -23.387 -6.690 18.496 1.00 72.06 189 THR A N 1
ATOM 1364 C CA . THR A 1 189 ? -24.195 -5.804 17.640 1.00 72.06 189 THR A CA 1
ATOM 1365 C C . THR A 1 189 ? -23.704 -4.353 17.609 1.00 72.06 189 THR A C 1
ATOM 1367 O O . THR A 1 189 ? -24.263 -3.554 16.862 1.00 72.06 189 THR A O 1
ATOM 1370 N N . GLY A 1 190 ? -22.681 -3.986 18.388 1.00 71.94 190 GLY A N 1
ATOM 1371 C CA . GLY A 1 190 ? -22.061 -2.658 18.344 1.00 71.94 190 GLY A CA 1
ATOM 1372 C C . GLY A 1 190 ? -22.911 -1.516 18.913 1.00 71.94 190 GLY A C 1
ATOM 1373 O O . GLY A 1 190 ? -22.561 -0.355 18.734 1.00 71.94 190 GLY A O 1
ATOM 1374 N N . ASN A 1 191 ? -24.039 -1.812 19.567 1.00 70.19 191 ASN A N 1
ATOM 1375 C CA . ASN A 1 191 ? -25.063 -0.819 19.922 1.00 70.19 191 ASN A CA 1
ATOM 1376 C C . ASN A 1 191 ? -25.177 -0.535 21.429 1.00 70.19 191 ASN A C 1
ATOM 1378 O O . ASN A 1 191 ? -26.149 0.085 21.858 1.00 70.19 191 ASN A O 1
ATOM 1382 N N . GLN A 1 192 ? -24.222 -0.990 22.243 1.00 70.19 192 GLN A N 1
ATOM 1383 C CA . GLN A 1 192 ? -24.261 -0.825 23.697 1.00 70.19 192 GLN A CA 1
ATOM 1384 C C . GLN A 1 192 ? -22.899 -0.402 24.244 1.00 70.19 192 GLN A C 1
ATOM 1386 O O . GLN A 1 192 ? -21.883 -1.008 23.917 1.00 70.19 192 GLN A O 1
ATOM 1391 N N . ASN A 1 193 ? -22.906 0.605 25.118 1.00 64.81 193 ASN A N 1
ATOM 1392 C CA . ASN A 1 193 ? -21.835 0.833 26.078 1.00 64.81 193 ASN A CA 1
ATOM 1393 C C . ASN A 1 193 ? -22.229 0.121 27.378 1.00 64.81 193 ASN A C 1
ATOM 1395 O O . ASN A 1 193 ? -23.125 0.580 28.088 1.00 64.81 193 ASN A O 1
ATOM 1399 N N . THR A 1 194 ? -21.589 -1.007 27.676 1.00 67.06 194 THR A N 1
ATOM 1400 C CA . THR A 1 194 ? -21.812 -1.761 28.916 1.00 67.06 194 THR A CA 1
ATOM 1401 C C . THR A 1 194 ? -20.647 -1.600 29.887 1.00 67.06 194 THR A C 1
ATOM 1403 O O . THR A 1 194 ? -20.278 -2.559 30.564 1.00 67.06 194 THR A O 1
ATOM 1406 N N . THR A 1 195 ? -20.025 -0.420 29.975 1.00 63.66 195 THR A N 1
ATOM 1407 C CA . THR A 1 195 ? -19.067 -0.157 31.057 1.00 63.66 195 THR A CA 1
ATOM 1408 C C . THR A 1 195 ? -19.805 -0.189 32.401 1.00 63.66 195 THR A C 1
ATOM 1410 O O . THR A 1 195 ? -20.514 0.754 32.746 1.00 63.66 195 THR A O 1
ATOM 1413 N N . GLY A 1 196 ? -19.681 -1.299 33.137 1.00 66.75 196 GLY A N 1
ATOM 1414 C CA . GLY A 1 196 ? -20.305 -1.534 34.443 1.00 66.75 196 GLY A CA 1
ATOM 1415 C C . GLY A 1 196 ? -20.973 -2.909 34.546 1.00 66.75 196 GLY A C 1
ATOM 1416 O O . GLY A 1 196 ? -20.815 -3.761 33.678 1.00 66.75 196 GLY A O 1
ATOM 1417 N N . ASN A 1 197 ? -21.768 -3.122 35.596 1.00 64.12 197 ASN A N 1
ATOM 1418 C CA . ASN A 1 197 ? -22.461 -4.398 35.812 1.00 64.12 197 ASN A CA 1
ATOM 1419 C C . ASN A 1 197 ? -23.679 -4.601 34.894 1.00 64.12 197 ASN A C 1
ATOM 1421 O O . ASN A 1 197 ? -24.299 -5.647 34.964 1.00 64.12 197 ASN A O 1
ATOM 1425 N N . ALA A 1 198 ? -24.052 -3.649 34.033 1.00 69.25 198 ALA A N 1
ATOM 1426 C CA . ALA A 1 198 ? -25.323 -3.684 33.297 1.00 69.25 198 ALA A CA 1
ATOM 1427 C C . ALA A 1 198 ? -25.555 -4.968 32.473 1.00 69.25 198 ALA A C 1
ATOM 1429 O O . ALA A 1 198 ? -26.681 -5.447 32.403 1.00 69.25 198 ALA A O 1
ATOM 1430 N N . ALA A 1 199 ? -24.503 -5.541 31.879 1.00 66.12 199 ALA A N 1
ATOM 1431 C CA . ALA A 1 199 ? -24.615 -6.758 31.071 1.00 66.12 199 ALA A CA 1
ATOM 1432 C C . ALA A 1 199 ? -24.746 -8.052 31.902 1.00 66.12 199 ALA A C 1
ATOM 1434 O O . ALA A 1 199 ? -25.206 -9.063 31.381 1.00 66.12 199 ALA A O 1
ATOM 1435 N N . SER A 1 200 ? -24.341 -8.035 33.176 1.00 70.06 200 SER A N 1
ATOM 1436 C CA . SER A 1 200 ? -24.344 -9.197 34.081 1.00 70.06 200 SER A CA 1
ATOM 1437 C C . SER A 1 200 ? -25.185 -8.988 35.345 1.00 70.06 200 SER A C 1
ATOM 1439 O O . SER A 1 200 ? -25.247 -9.871 36.198 1.00 70.06 200 SER A O 1
ATOM 1441 N N . ALA A 1 201 ? -25.818 -7.823 35.490 1.00 76.62 201 ALA A N 1
ATOM 1442 C CA . ALA A 1 201 ? -26.539 -7.431 36.687 1.00 76.62 201 ALA A CA 1
ATOM 1443 C C . ALA A 1 201 ? -27.819 -8.251 36.817 1.00 76.62 201 ALA A C 1
ATOM 1445 O O . ALA A 1 201 ? -28.842 -7.953 36.207 1.00 76.62 201 ALA A O 1
ATOM 1446 N N . THR A 1 202 ? -27.763 -9.259 37.677 1.00 82.81 202 THR A N 1
ATOM 1447 C CA . THR A 1 202 ? -28.947 -9.895 38.259 1.00 82.81 202 THR A CA 1
ATOM 1448 C C . THR A 1 202 ? -29.482 -9.100 39.453 1.00 82.81 202 THR A C 1
ATOM 1450 O O . THR A 1 202 ? -30.623 -9.302 39.851 1.00 82.81 202 THR A O 1
ATOM 1453 N N . THR A 1 203 ? -28.673 -8.191 40.016 1.00 89.06 203 THR A N 1
ATOM 1454 C CA . THR A 1 203 ? -29.023 -7.288 41.122 1.00 89.06 203 THR A CA 1
ATOM 1455 C C . THR A 1 203 ? -28.407 -5.891 40.942 1.00 89.06 203 THR A C 1
ATOM 1457 O O . THR A 1 203 ? -27.428 -5.702 40.214 1.00 89.06 203 THR A O 1
ATOM 1460 N N . LEU A 1 204 ? -28.970 -4.883 41.615 1.00 87.69 204 LEU A N 1
ATOM 1461 C CA . LEU A 1 204 ? -28.413 -3.539 41.750 1.00 87.69 204 LEU A CA 1
ATOM 1462 C C . LEU A 1 204 ? -27.074 -3.608 42.495 1.00 87.69 204 LEU A C 1
ATOM 1464 O O . LEU A 1 204 ? -27.005 -4.127 43.606 1.00 87.69 204 LEU A O 1
ATOM 1468 N N . GLN A 1 205 ? -26.023 -2.995 41.935 1.00 85.75 205 GLN A N 1
ATOM 1469 C CA . GLN A 1 205 ? -24.689 -2.950 42.561 1.00 85.75 205 GLN A CA 1
ATOM 1470 C C . GLN A 1 205 ? -24.710 -2.338 43.969 1.00 85.75 205 GLN A C 1
ATOM 1472 O O . GLN A 1 205 ? -23.895 -2.664 44.828 1.00 85.75 205 GLN A O 1
ATOM 1477 N N . THR A 1 206 ? -25.646 -1.429 44.211 1.00 90.56 206 THR A N 1
ATOM 1478 C CA . THR A 1 206 ? -25.919 -0.901 45.538 1.00 90.56 206 THR A CA 1
ATOM 1479 C C . THR A 1 206 ? -27.418 -0.977 45.748 1.00 90.56 206 THR A C 1
ATOM 1481 O O . THR A 1 206 ? -28.166 -0.286 45.050 1.00 90.56 206 THR A O 1
ATOM 1484 N N . ALA A 1 207 ? -27.841 -1.802 46.707 1.00 93.88 207 ALA A N 1
ATOM 1485 C CA . ALA A 1 207 ? -29.236 -1.899 47.104 1.00 93.88 207 ALA A CA 1
ATOM 1486 C C . ALA A 1 207 ? -29.793 -0.501 47.410 1.00 93.88 207 ALA A C 1
ATOM 1488 O O . ALA A 1 207 ? -29.104 0.374 47.948 1.00 93.88 207 ALA A O 1
ATOM 1489 N N . ARG A 1 208 ? -31.035 -0.262 47.009 1.00 96.00 208 ARG A N 1
ATOM 1490 C CA . ARG A 1 208 ? -31.753 0.979 47.288 1.00 96.00 208 ARG A CA 1
ATOM 1491 C C . ARG A 1 208 ? -32.786 0.696 48.358 1.00 96.00 208 ARG A C 1
ATOM 1493 O O . ARG A 1 208 ? -33.433 -0.344 48.343 1.00 96.00 208 ARG A O 1
ATOM 1500 N N . THR A 1 209 ? -32.957 1.636 49.271 1.00 94.31 209 THR A N 1
ATOM 1501 C CA . THR A 1 209 ? -34.033 1.557 50.252 1.00 94.31 209 THR A CA 1
ATOM 1502 C C . THR A 1 209 ? -35.292 2.147 49.634 1.00 94.31 209 THR A C 1
ATOM 1504 O O . THR A 1 209 ? -35.316 3.326 49.288 1.00 94.31 209 THR A O 1
ATOM 1507 N N . ILE A 1 210 ? -36.343 1.344 49.504 1.00 93.25 210 ILE A N 1
ATOM 1508 C CA . ILE A 1 210 ? -37.669 1.784 49.069 1.00 93.25 210 ILE A CA 1
ATOM 1509 C C . ILE A 1 210 ? -38.582 1.636 50.281 1.00 93.25 210 ILE A C 1
ATOM 1511 O O . ILE A 1 210 ? -38.823 0.525 50.748 1.00 93.25 210 ILE A O 1
ATOM 1515 N N . ASN A 1 211 ? -39.054 2.756 50.834 1.00 90.06 211 ASN A N 1
ATOM 1516 C CA . ASN A 1 211 ? -39.962 2.756 51.988 1.00 90.06 211 ASN A CA 1
ATOM 1517 C C . ASN A 1 211 ? -39.433 1.958 53.204 1.00 90.06 211 ASN A C 1
ATOM 1519 O O . ASN A 1 211 ? -40.157 1.222 53.877 1.00 90.06 211 ASN A O 1
ATOM 1523 N N . GLY A 1 212 ? -38.130 2.085 53.465 1.00 89.25 212 GLY A N 1
ATOM 1524 C CA . GLY A 1 212 ? -37.435 1.388 54.551 1.00 89.25 212 GLY A CA 1
ATOM 1525 C C . GLY A 1 212 ? -37.049 -0.065 54.248 1.00 89.25 212 GLY A C 1
ATOM 1526 O O . GLY A 1 212 ? -36.316 -0.658 55.033 1.00 89.25 212 GLY A O 1
ATOM 1527 N N . VAL A 1 213 ? -37.481 -0.633 53.118 1.00 93.00 213 VAL A N 1
ATOM 1528 C CA . VAL A 1 213 ? -37.126 -1.996 52.698 1.00 93.00 213 VAL A CA 1
ATOM 1529 C C . VAL A 1 213 ? -35.938 -1.942 51.740 1.00 93.00 213 VAL A C 1
ATOM 1531 O O . VAL A 1 213 ? -35.961 -1.204 50.755 1.00 93.00 213 VAL A O 1
ATOM 1534 N N . SER A 1 214 ? -34.889 -2.712 52.034 1.00 94.62 214 SER A N 1
ATOM 1535 C CA . SER A 1 214 ? -33.749 -2.871 51.127 1.00 94.62 214 SER A CA 1
ATOM 1536 C C . SER A 1 214 ? -34.181 -3.635 49.876 1.00 94.62 214 SER A C 1
ATOM 1538 O O . SER A 1 214 ? -34.787 -4.700 49.978 1.00 94.62 214 SER A O 1
ATOM 1540 N N . PHE A 1 215 ? -33.862 -3.098 48.704 1.00 95.19 215 PHE A N 1
ATOM 1541 C CA . PHE A 1 215 ? -34.161 -3.700 47.416 1.00 95.19 215 PHE A CA 1
ATOM 1542 C C . PHE A 1 215 ? -32.923 -3.681 46.529 1.00 95.19 215 PHE A C 1
ATOM 1544 O O . PHE A 1 215 ? -32.388 -2.621 46.194 1.00 95.19 215 PHE A O 1
ATOM 1551 N N . ASP A 1 216 ? -32.486 -4.865 46.121 1.00 94.31 216 ASP A N 1
ATOM 1552 C CA . ASP A 1 216 ? -31.401 -5.059 45.167 1.00 94.31 216 ASP A CA 1
ATOM 1553 C C . ASP A 1 216 ? -31.868 -5.743 43.874 1.00 94.31 216 ASP A C 1
ATOM 1555 O O . ASP A 1 216 ? -31.058 -5.960 42.988 1.00 94.31 216 ASP A O 1
ATOM 1559 N N . GLY A 1 217 ? -33.155 -6.065 43.722 1.00 92.94 217 GLY A N 1
ATOM 1560 C CA . GLY A 1 217 ? -33.681 -6.729 42.526 1.00 92.94 217 GLY A CA 1
ATOM 1561 C C . GLY A 1 217 ? -33.450 -8.242 42.452 1.00 92.94 217 GLY A C 1
ATOM 1562 O O . GLY A 1 217 ? -33.870 -8.845 41.470 1.00 92.94 217 GLY A O 1
ATOM 1563 N N . SER A 1 218 ? -32.858 -8.875 43.476 1.00 92.94 218 SER A N 1
ATOM 1564 C CA . SER A 1 218 ? -32.726 -10.345 43.546 1.00 92.94 218 SER A CA 1
ATOM 1565 C C . SER A 1 218 ? -34.073 -11.069 43.674 1.00 92.94 218 SER A C 1
ATOM 1567 O O . SER A 1 218 ? -34.198 -12.234 43.299 1.00 92.94 218 SER A O 1
ATOM 1569 N N . ALA A 1 219 ? -35.088 -10.374 44.186 1.00 93.12 219 ALA A N 1
ATOM 1570 C CA . ALA A 1 219 ? -36.468 -10.823 44.297 1.00 93.12 219 ALA A CA 1
ATOM 1571 C C . ALA A 1 219 ? -37.426 -9.628 44.169 1.00 93.12 219 ALA A C 1
ATOM 1573 O O . ALA A 1 219 ? -37.011 -8.468 44.236 1.00 93.12 219 ALA A O 1
ATOM 1574 N N . ASN A 1 220 ? -38.725 -9.908 44.025 1.00 93.25 220 ASN A N 1
ATOM 1575 C CA . ASN A 1 220 ? -39.764 -8.878 44.089 1.00 93.25 220 ASN A CA 1
ATOM 1576 C C . ASN A 1 220 ? -39.730 -8.155 45.446 1.00 93.25 220 ASN A C 1
ATOM 1578 O O . ASN A 1 220 ? -39.540 -8.783 46.488 1.00 93.25 220 ASN A O 1
ATOM 1582 N N . ILE A 1 221 ? -39.976 -6.844 45.445 1.00 94.12 221 ILE A N 1
ATOM 1583 C CA . ILE A 1 221 ? -40.111 -6.081 46.688 1.00 94.12 221 ILE A CA 1
ATOM 1584 C C . ILE A 1 221 ? -41.464 -6.356 47.352 1.00 94.12 221 ILE A C 1
ATOM 1586 O O . ILE A 1 221 ? -42.509 -6.294 46.706 1.00 94.12 221 ILE A O 1
ATOM 1590 N N . SER A 1 222 ? -41.446 -6.618 48.658 1.00 91.12 222 SER A N 1
ATOM 1591 C CA . SER A 1 222 ? -42.649 -6.748 49.483 1.00 91.12 222 SER A CA 1
ATOM 1592 C C . SER A 1 222 ? -42.746 -5.563 50.442 1.00 91.12 222 SER A C 1
ATOM 1594 O O . SER A 1 222 ? -41.840 -5.345 51.245 1.00 91.12 222 SER A O 1
ATOM 1596 N N . LEU A 1 223 ? -43.840 -4.801 50.367 1.00 89.56 223 LEU A N 1
ATOM 1597 C CA . LEU A 1 223 ? -44.100 -3.641 51.224 1.00 89.56 223 LEU A CA 1
ATOM 1598 C C . LEU A 1 223 ? -45.285 -3.928 52.147 1.00 89.56 223 LEU A C 1
ATOM 1600 O O . LEU A 1 223 ? -46.348 -4.346 51.694 1.00 89.56 223 LEU A O 1
ATOM 1604 N N . SER A 1 224 ? -45.117 -3.671 53.443 1.00 84.06 224 SER A N 1
ATOM 1605 C CA . SER A 1 224 ? -46.219 -3.710 54.407 1.00 84.06 224 SER A CA 1
ATOM 1606 C C . SER A 1 224 ? -46.981 -2.377 54.438 1.00 84.06 224 SER A C 1
ATOM 1608 O O . SER A 1 224 ? -46.433 -1.344 54.037 1.00 84.06 224 SER A O 1
ATOM 1610 N N . PRO A 1 225 ? -48.208 -2.342 54.990 1.00 79.69 225 PRO A N 1
ATOM 1611 C CA . PRO A 1 225 ? -48.913 -1.084 55.219 1.00 79.69 225 PRO A CA 1
ATOM 1612 C C . PRO A 1 225 ? -48.119 -0.060 56.045 1.00 79.69 225 PRO A C 1
ATOM 1614 O O . PRO A 1 225 ? -48.203 1.139 55.787 1.00 79.69 225 PRO A O 1
ATOM 1617 N N . ALA A 1 226 ? -47.289 -0.525 56.985 1.00 78.38 226 ALA A N 1
ATOM 1618 C CA . ALA A 1 226 ? -46.400 0.342 57.752 1.00 78.38 226 ALA A CA 1
ATOM 1619 C C . ALA A 1 226 ? -45.304 0.972 56.873 1.00 78.38 226 ALA A C 1
ATOM 1621 O O . ALA A 1 226 ? -44.992 2.149 57.035 1.00 78.38 226 ALA A O 1
ATOM 1622 N N . ASN A 1 227 ? -44.758 0.228 55.900 1.00 84.06 227 ASN A N 1
ATOM 1623 C CA . ASN A 1 227 ? -43.746 0.752 54.975 1.00 84.06 227 ASN A CA 1
ATOM 1624 C C . ASN A 1 227 ? -44.288 1.913 54.127 1.00 84.06 227 ASN A C 1
ATOM 1626 O O . ASN A 1 227 ? -43.556 2.849 53.832 1.00 84.06 227 ASN A O 1
ATOM 1630 N N . ILE A 1 228 ? -45.569 1.890 53.754 1.00 86.25 228 ILE A N 1
ATOM 1631 C CA . ILE A 1 228 ? -46.199 2.945 52.940 1.00 86.25 228 ILE A CA 1
ATOM 1632 C C . ILE A 1 228 ? -46.810 4.085 53.773 1.00 86.25 228 ILE A C 1
ATOM 1634 O O . ILE A 1 228 ? -47.544 4.908 53.233 1.00 86.25 228 ILE A O 1
ATOM 1638 N N . GLY A 1 229 ? -46.520 4.147 55.078 1.00 77.31 229 GLY A N 1
ATOM 1639 C CA . GLY A 1 229 ? -47.010 5.214 55.953 1.00 77.31 229 GLY A CA 1
ATOM 1640 C C . GLY A 1 229 ? -48.510 5.138 56.244 1.00 77.31 229 GLY A C 1
ATOM 1641 O O . GLY A 1 229 ? -49.104 6.137 56.645 1.00 77.31 229 GLY A O 1
ATOM 1642 N N . CYS A 1 230 ? -49.136 3.972 56.057 1.00 68.38 230 CYS A N 1
ATOM 1643 C CA . CYS A 1 230 ? -50.501 3.774 56.512 1.00 68.38 230 CYS A CA 1
ATOM 1644 C C . CYS A 1 230 ? -50.485 3.698 58.050 1.00 68.38 230 CYS A C 1
ATOM 1646 O O . CYS A 1 230 ? -49.797 2.827 58.596 1.00 68.38 230 CYS A O 1
ATOM 1648 N N . PRO A 1 231 ? -51.172 4.612 58.762 1.00 60.34 231 PRO A N 1
ATOM 1649 C CA . PRO A 1 231 ? -51.148 4.638 60.217 1.00 60.34 231 PRO A CA 1
ATOM 1650 C C . PRO A 1 231 ? -51.613 3.291 60.769 1.00 60.34 231 PRO A C 1
ATOM 1652 O O . PRO A 1 231 ? -52.622 2.739 60.329 1.00 60.34 231 PRO A O 1
ATOM 1655 N N . ALA A 1 232 ? -50.862 2.751 61.731 1.00 55.28 232 ALA A N 1
ATOM 1656 C CA . ALA A 1 232 ? -51.275 1.553 62.441 1.00 55.28 232 ALA A CA 1
ATOM 1657 C C . ALA A 1 232 ? -52.641 1.821 63.089 1.00 55.28 232 ALA A C 1
ATOM 1659 O O . ALA A 1 232 ? -52.767 2.729 63.910 1.00 55.28 232 ALA A O 1
ATOM 1660 N N . SER A 1 233 ? -53.665 1.056 62.701 1.00 49.25 233 SER A N 1
ATOM 1661 C CA . SER A 1 233 ? -54.956 1.084 63.388 1.00 49.25 233 SER A CA 1
ATOM 1662 C C . SER A 1 233 ? -54.727 0.749 64.871 1.00 49.25 233 SER A C 1
ATOM 1664 O O . SER A 1 233 ? -54.209 -0.338 65.150 1.00 49.25 233 SER A O 1
ATOM 1666 N N . PRO A 1 234 ? -55.103 1.623 65.827 1.00 47.72 234 PRO A N 1
ATOM 1667 C CA . PRO A 1 234 ? -54.923 1.383 67.264 1.00 47.72 234 PRO A CA 1
ATOM 1668 C C . PRO A 1 234 ? -55.636 0.125 67.786 1.00 47.72 234 PRO A C 1
ATOM 1670 O O . PRO A 1 234 ? -55.364 -0.316 68.898 1.00 47.72 234 PRO A O 1
ATOM 1673 N N . THR A 1 235 ? -56.544 -0.455 66.996 1.00 48.00 235 THR A N 1
ATOM 1674 C CA . THR A 1 235 ? -57.373 -1.615 67.355 1.00 48.00 235 THR A CA 1
ATOM 1675 C C . THR A 1 235 ? -57.180 -2.815 66.422 1.00 48.00 235 THR A C 1
ATOM 1677 O O . THR A 1 235 ? -57.974 -3.752 66.437 1.00 48.00 235 THR A O 1
ATOM 1680 N N . GLY A 1 236 ? -56.099 -2.826 65.637 1.00 48.91 236 GLY A N 1
ATOM 1681 C CA . GLY A 1 236 ? -55.883 -3.834 64.605 1.00 48.91 236 GLY A CA 1
ATOM 1682 C C . GLY A 1 236 ? -56.581 -3.442 63.309 1.00 48.91 236 GLY A C 1
ATOM 1683 O O . GLY A 1 236 ? -57.569 -2.705 63.287 1.00 48.91 236 GLY A O 1
ATOM 1684 N N . TRP A 1 237 ? -56.006 -3.865 62.191 1.00 50.34 237 TRP A N 1
ATOM 1685 C CA . TRP A 1 237 ? -56.654 -3.706 60.900 1.00 50.34 237 TRP A CA 1
ATOM 1686 C C . TRP A 1 237 ? -58.025 -4.369 60.970 1.00 50.34 237 TRP A C 1
ATOM 1688 O O . TRP A 1 237 ? -58.151 -5.474 61.498 1.00 50.34 237 TRP A O 1
ATOM 1698 N N . LEU A 1 238 ? -59.039 -3.722 60.398 1.00 55.28 238 LEU A N 1
ATOM 1699 C CA . LEU A 1 238 ? -60.149 -4.481 59.856 1.00 55.28 238 LEU A CA 1
ATOM 1700 C C . LEU A 1 238 ? -59.494 -5.473 58.895 1.00 55.28 238 LEU A C 1
ATOM 1702 O O . LEU A 1 238 ? -58.957 -5.057 57.869 1.00 55.28 238 LEU A O 1
ATOM 1706 N N . THR A 1 239 ? -59.396 -6.738 59.300 1.00 51.97 239 THR A N 1
ATOM 1707 C CA . THR A 1 239 ? -58.846 -7.800 58.473 1.00 51.97 239 THR A CA 1
ATOM 1708 C C . THR A 1 239 ? -59.759 -7.894 57.264 1.00 51.97 239 THR A C 1
ATOM 1710 O O . THR A 1 239 ? -60.787 -8.567 57.289 1.00 51.97 239 THR A O 1
ATOM 1713 N N . THR A 1 240 ? -59.422 -7.177 56.191 1.00 50.78 240 THR A N 1
ATOM 1714 C CA . THR A 1 240 ? -59.843 -7.618 54.872 1.00 50.78 240 THR A CA 1
ATOM 1715 C C . THR A 1 240 ? -59.338 -9.048 54.783 1.00 50.78 240 THR A C 1
ATOM 1717 O O . THR A 1 240 ? -58.199 -9.343 55.166 1.00 50.78 240 THR A O 1
ATOM 1720 N N . GLY A 1 241 ? -60.242 -9.970 54.454 1.00 51.38 241 GLY A N 1
ATOM 1721 C CA . GLY A 1 241 ? -59.903 -11.384 54.401 1.00 51.38 241 GLY A CA 1
ATOM 1722 C C . GLY A 1 241 ? -58.647 -11.588 53.558 1.00 51.38 241 GLY A C 1
ATOM 1723 O O . GLY A 1 241 ? -58.348 -10.776 52.675 1.00 51.38 241 GLY A O 1
ATOM 1724 N N . ASN A 1 242 ? -57.906 -12.658 53.856 1.00 45.66 242 ASN A N 1
ATOM 1725 C CA . ASN A 1 242 ? -56.778 -13.109 53.045 1.00 45.66 242 ASN A CA 1
ATOM 1726 C C . ASN A 1 242 ? -57.160 -12.931 51.564 1.00 45.66 242 ASN A C 1
ATOM 1728 O O . ASN A 1 242 ? -58.134 -13.550 51.143 1.00 45.66 242 ASN A O 1
ATOM 1732 N N . ASN A 1 243 ? -56.443 -12.062 50.833 1.00 49.62 243 ASN A N 1
ATOM 1733 C CA . ASN A 1 243 ? -56.619 -11.707 49.407 1.00 49.62 243 ASN A CA 1
ATOM 1734 C C . ASN A 1 243 ? -57.276 -10.347 49.070 1.00 49.62 243 ASN A C 1
ATOM 1736 O O . ASN A 1 243 ? -57.540 -10.094 47.898 1.00 49.62 243 ASN A O 1
ATOM 1740 N N . GLY A 1 244 ? -57.482 -9.433 50.026 1.00 50.25 244 GLY A N 1
ATOM 1741 C CA . GLY A 1 244 ? -57.934 -8.067 49.696 1.00 50.25 244 GLY A CA 1
ATOM 1742 C C . GLY A 1 244 ? -59.425 -7.961 49.348 1.00 50.25 244 GLY A C 1
ATOM 1743 O O . GLY A 1 244 ? -59.843 -7.022 48.673 1.00 50.25 244 GLY A O 1
ATOM 1744 N N . GLU A 1 245 ? -60.221 -8.917 49.826 1.00 54.31 245 GLU A N 1
ATOM 1745 C CA . GLU A 1 245 ? -61.683 -8.903 49.741 1.00 54.31 245 GLU A CA 1
ATOM 1746 C C . GLU A 1 245 ? -62.265 -7.633 50.392 1.00 54.31 245 GLU A C 1
ATOM 1748 O O . GLU A 1 245 ? -61.835 -7.208 51.472 1.00 54.31 245 GLU A O 1
ATOM 1753 N N . SER A 1 246 ? -63.257 -7.023 49.732 1.00 56.69 246 SER A N 1
ATOM 1754 C CA . SER A 1 246 ? -63.966 -5.854 50.265 1.00 56.69 246 SER A CA 1
ATOM 1755 C C . SER A 1 246 ? -64.737 -6.215 51.532 1.00 56.69 246 SER A C 1
ATOM 1757 O O . SER A 1 246 ? -65.344 -7.279 51.634 1.00 56.69 246 SER A O 1
ATOM 1759 N N . ILE A 1 247 ? -64.757 -5.297 52.498 1.00 65.56 247 ILE A N 1
ATOM 1760 C CA . ILE A 1 247 ? -65.488 -5.487 53.752 1.00 65.56 247 ILE A CA 1
ATOM 1761 C C . ILE A 1 247 ? -66.980 -5.598 53.431 1.00 65.56 247 ILE A C 1
ATOM 1763 O O . ILE A 1 247 ? -67.550 -4.748 52.742 1.00 65.56 247 ILE A O 1
ATOM 1767 N N . THR A 1 248 ? -67.634 -6.649 53.913 1.00 67.44 248 THR A N 1
ATOM 1768 C CA . THR A 1 248 ? -69.078 -6.774 53.704 1.00 67.44 248 THR A CA 1
ATOM 1769 C C . THR A 1 248 ? -69.816 -5.733 54.544 1.00 67.44 248 THR A C 1
ATOM 1771 O O . THR A 1 248 ? -69.361 -5.330 55.619 1.00 67.44 248 THR A O 1
ATOM 1774 N N . THR A 1 249 ? -71.005 -5.320 54.098 1.00 67.25 249 THR A N 1
ATOM 1775 C CA . THR A 1 249 ? -71.856 -4.393 54.863 1.00 67.25 249 THR A CA 1
ATOM 1776 C C . THR A 1 249 ? -72.130 -4.911 56.278 1.00 67.25 249 THR A C 1
ATOM 1778 O O . THR A 1 249 ? -72.176 -4.121 57.213 1.00 67.25 249 THR A O 1
ATOM 1781 N N . ALA A 1 250 ? -72.248 -6.232 56.458 1.00 69.19 250 ALA A N 1
ATOM 1782 C CA . ALA A 1 250 ? -72.431 -6.851 57.769 1.00 69.19 250 ALA A CA 1
ATOM 1783 C C . ALA A 1 250 ? -71.206 -6.662 58.679 1.00 69.19 250 ALA A C 1
ATOM 1785 O O . ALA A 1 250 ? -71.355 -6.242 59.822 1.00 69.19 250 ALA A O 1
ATOM 1786 N N . GLN A 1 251 ? -69.997 -6.892 58.157 1.00 71.06 251 GLN A N 1
ATOM 1787 C CA . GLN A 1 251 ? -68.754 -6.698 58.912 1.00 71.06 251 GLN A CA 1
ATOM 1788 C C . GLN A 1 251 ? -68.538 -5.227 59.295 1.00 71.06 251 GLN A C 1
ATOM 1790 O O . GLN A 1 251 ? -68.156 -4.946 60.431 1.00 71.06 251 GLN A O 1
ATOM 1795 N N . LEU A 1 252 ? -68.842 -4.285 58.392 1.00 73.31 252 LEU A N 1
ATOM 1796 C CA . LEU A 1 252 ? -68.785 -2.850 58.696 1.00 73.31 252 LEU A CA 1
ATOM 1797 C C . LEU A 1 252 ? -69.792 -2.463 59.791 1.00 73.31 252 LEU A C 1
ATOM 1799 O O . LEU A 1 252 ? -69.453 -1.711 60.703 1.00 73.31 252 LEU A O 1
ATOM 1803 N N . VAL A 1 253 ? -71.016 -2.999 59.726 1.00 73.62 253 VAL A N 1
ATOM 1804 C CA . VAL A 1 253 ? -72.064 -2.760 60.729 1.00 73.62 253 VAL A CA 1
ATOM 1805 C C . VAL A 1 253 ? -71.639 -3.269 62.107 1.00 73.62 253 VAL A C 1
ATOM 1807 O O . VAL A 1 253 ? -71.750 -2.532 63.085 1.00 73.62 253 VAL A O 1
ATOM 1810 N N . THR A 1 254 ? -71.098 -4.485 62.190 1.00 71.19 254 THR A N 1
ATOM 1811 C CA . THR A 1 254 ? -70.608 -5.056 63.452 1.00 71.19 254 THR A CA 1
ATOM 1812 C C . THR A 1 254 ? -69.451 -4.245 64.031 1.00 71.19 254 THR A C 1
ATOM 1814 O O . THR A 1 254 ? -69.435 -3.970 65.228 1.00 71.19 254 THR A O 1
ATOM 1817 N N . LEU A 1 255 ? -68.506 -3.805 63.195 1.00 72.06 255 LEU A N 1
ATOM 1818 C CA . LEU A 1 255 ? -67.382 -2.986 63.648 1.00 72.06 255 LEU A CA 1
ATOM 1819 C C . LEU A 1 255 ? -67.851 -1.653 64.242 1.00 72.06 255 LEU A C 1
ATOM 1821 O O . LEU A 1 255 ? -67.386 -1.250 65.306 1.00 72.06 255 LEU A O 1
ATOM 1825 N N . LEU A 1 256 ? -68.777 -0.973 63.569 1.00 73.56 256 LEU A N 1
ATOM 1826 C CA . LEU A 1 256 ? -69.309 0.309 64.022 1.00 73.56 256 LEU A CA 1
ATOM 1827 C C . LEU A 1 256 ? -70.086 0.160 65.340 1.00 73.56 256 LEU A C 1
ATOM 1829 O O . LEU A 1 256 ? -69.868 0.948 66.258 1.00 73.56 256 LEU A O 1
ATOM 1833 N N . GLN A 1 257 ? -70.912 -0.882 65.475 1.00 75.75 257 GLN A N 1
ATOM 1834 C CA . GLN A 1 257 ? -71.629 -1.185 66.721 1.00 75.75 257 GLN A CA 1
ATOM 1835 C C . GLN A 1 257 ? -70.679 -1.483 67.889 1.00 75.75 257 GLN A C 1
ATOM 1837 O O . GLN A 1 257 ? -70.863 -0.939 68.976 1.00 75.75 257 GLN A O 1
ATOM 1842 N N . ASN A 1 258 ? -69.629 -2.279 67.658 1.00 71.31 258 ASN A N 1
ATOM 1843 C CA . ASN A 1 258 ? -68.630 -2.606 68.682 1.00 71.31 258 ASN A CA 1
ATOM 1844 C C . ASN A 1 258 ? -67.810 -1.387 69.137 1.00 71.31 258 ASN A C 1
ATOM 1846 O O . ASN A 1 258 ? -67.288 -1.388 70.247 1.00 71.31 258 ASN A O 1
ATOM 1850 N N . ASN A 1 259 ? -67.727 -0.340 68.310 1.00 64.06 259 ASN A N 1
ATOM 1851 C CA . ASN A 1 259 ? -67.100 0.939 68.656 1.00 64.06 259 ASN A CA 1
ATOM 1852 C C . ASN A 1 259 ? -68.119 1.996 69.134 1.00 64.06 259 ASN A C 1
ATOM 1854 O O . ASN A 1 259 ? -67.830 3.189 69.115 1.00 64.06 259 ASN A O 1
ATOM 1858 N N . GLY A 1 260 ? -69.318 1.578 69.560 1.00 65.50 260 GLY A N 1
ATOM 1859 C CA . GLY A 1 260 ? -70.307 2.455 70.198 1.00 65.50 260 GLY A CA 1
ATOM 1860 C C . GLY A 1 260 ? -71.166 3.284 69.238 1.00 65.50 260 GLY A C 1
ATOM 1861 O O . GLY A 1 260 ? -71.964 4.110 69.687 1.00 65.50 260 GLY A O 1
ATOM 1862 N N . HIS A 1 261 ? -71.062 3.067 67.923 1.00 68.56 261 HIS A N 1
ATOM 1863 C CA . HIS A 1 261 ? -71.951 3.715 66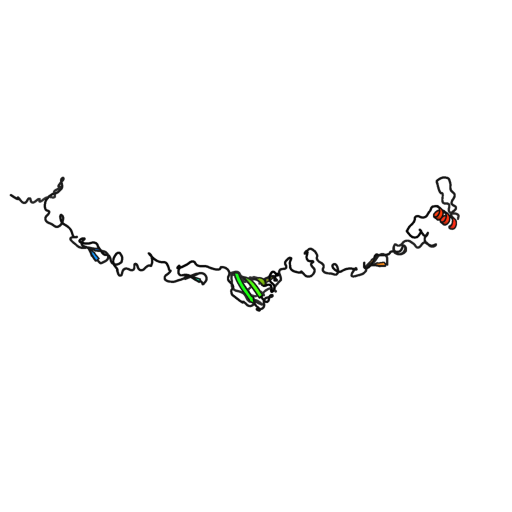.963 1.00 68.56 261 HIS A CA 1
ATOM 1864 C C . HIS A 1 261 ? -73.291 2.983 66.871 1.00 68.56 261 HIS A C 1
ATOM 1866 O O . HIS A 1 261 ? -73.370 1.795 66.555 1.00 68.56 261 HIS A O 1
ATOM 1872 N N . SER A 1 262 ? -74.382 3.720 67.082 1.00 67.00 262 SER A N 1
ATOM 1873 C CA . SER A 1 262 ? -75.730 3.210 66.834 1.00 67.00 262 SER A CA 1
ATOM 1874 C C . SER A 1 262 ? -76.049 3.321 65.346 1.00 67.00 262 SER A C 1
ATOM 1876 O O . SER A 1 262 ? -76.145 4.420 64.799 1.00 67.00 262 SER A O 1
ATOM 1878 N N . ILE A 1 263 ? -76.221 2.176 64.686 1.00 66.50 263 ILE A N 1
ATOM 1879 C CA . ILE A 1 263 ? -76.631 2.118 63.283 1.00 66.50 263 ILE A CA 1
ATOM 1880 C C . ILE A 1 263 ? -78.140 1.909 63.239 1.00 66.50 263 ILE A C 1
ATOM 1882 O O . ILE A 1 263 ? -78.634 0.817 63.525 1.00 66.50 263 ILE A O 1
ATOM 1886 N N . ARG A 1 264 ? -78.880 2.956 62.866 1.00 63.53 264 ARG A N 1
ATOM 1887 C CA . ARG A 1 264 ? -80.316 2.869 62.579 1.00 63.53 264 ARG A CA 1
ATOM 1888 C C . ARG A 1 264 ? -80.547 2.973 61.080 1.00 63.53 264 ARG A C 1
ATOM 1890 O O . ARG A 1 264 ? -80.122 3.927 60.433 1.00 63.53 264 ARG A O 1
ATOM 1897 N N . LYS A 1 265 ? -81.221 1.967 60.528 1.00 59.41 265 LYS A N 1
ATOM 1898 C CA . LYS A 1 265 ? -81.556 1.903 59.107 1.00 59.41 265 LYS A CA 1
ATOM 1899 C C . LYS A 1 265 ? -82.853 2.679 58.872 1.00 59.41 265 LYS A C 1
ATOM 1901 O O . LYS A 1 265 ? -83.900 2.271 59.368 1.00 59.41 265 LYS A O 1
ATOM 1906 N N . HIS A 1 266 ? -82.788 3.774 58.120 1.00 56.19 266 HIS A N 1
ATOM 1907 C CA . HIS A 1 266 ? -83.967 4.526 57.684 1.00 56.19 266 HIS A CA 1
ATOM 1908 C C . HIS A 1 266 ? -84.085 4.420 56.158 1.00 56.19 266 HIS A C 1
ATOM 1910 O O . HIS A 1 266 ? -83.551 5.235 55.409 1.00 56.19 266 HIS A O 1
ATOM 1916 N N . GLY A 1 267 ? -84.753 3.363 55.685 1.00 64.94 267 GLY A N 1
ATOM 1917 C CA . GLY A 1 267 ? -84.853 3.065 54.251 1.00 64.94 267 GLY A CA 1
ATOM 1918 C C . GLY A 1 267 ? -83.493 2.714 53.629 1.00 64.94 267 GLY A C 1
ATOM 1919 O O . GLY A 1 267 ? -82.752 1.900 54.184 1.00 64.94 267 GLY A O 1
ATOM 1920 N N . SER A 1 268 ? -83.168 3.316 52.478 1.00 58.59 268 SER A N 1
ATOM 1921 C CA . SER A 1 268 ? -81.892 3.107 51.763 1.00 58.59 268 SER A CA 1
ATOM 1922 C C . SER A 1 268 ? -80.736 3.984 52.267 1.00 58.59 268 SER A C 1
ATOM 1924 O O . SER A 1 268 ? -79.632 3.885 51.740 1.00 58.59 268 SER A O 1
ATOM 1926 N N . LEU A 1 269 ? -80.968 4.838 53.270 1.00 46.69 269 LEU A N 1
ATOM 1927 C CA . LEU A 1 269 ? -79.968 5.750 53.826 1.00 46.69 269 LEU A CA 1
ATOM 1928 C C . LEU A 1 269 ? -79.532 5.268 55.218 1.00 46.69 269 LEU A C 1
ATOM 1930 O O . LEU A 1 269 ? -80.361 5.015 56.096 1.00 46.69 269 LEU A O 1
ATOM 1934 N N . VAL A 1 270 ? -78.221 5.141 55.423 1.00 58.12 270 VAL A N 1
ATOM 1935 C CA . VAL A 1 270 ? -77.631 4.809 56.726 1.00 58.12 270 VAL A CA 1
ATOM 1936 C C . VAL A 1 270 ? -77.109 6.095 57.357 1.00 58.12 270 VAL A C 1
ATOM 1938 O O . VAL A 1 270 ? -76.229 6.744 56.799 1.00 58.12 270 VAL A O 1
ATOM 1941 N N . VAL A 1 271 ? -77.659 6.465 58.515 1.00 54.25 271 VAL A N 1
ATOM 1942 C CA . VAL A 1 271 ? -77.233 7.642 59.284 1.00 54.25 271 VAL A CA 1
ATOM 1943 C C . VAL A 1 271 ? -76.365 7.169 60.449 1.00 54.25 271 VAL A C 1
ATOM 1945 O O . VAL A 1 271 ? -76.812 6.366 61.269 1.00 54.25 271 VAL A O 1
ATOM 1948 N N . LEU A 1 272 ? -75.121 7.647 60.512 1.00 53.91 272 LEU A N 1
ATOM 1949 C CA . LEU A 1 272 ? -74.169 7.332 61.579 1.00 53.91 272 LEU A CA 1
ATOM 1950 C C . LEU A 1 272 ? -74.271 8.390 62.683 1.00 53.91 272 LEU A C 1
ATOM 1952 O O . LEU A 1 272 ? -73.975 9.559 62.450 1.00 53.91 272 LEU A O 1
ATOM 1956 N N . GLY A 1 273 ? -74.693 7.983 63.880 1.00 53.16 273 GLY A N 1
ATOM 1957 C CA . GLY A 1 273 ? -74.662 8.822 65.081 1.00 53.16 273 GLY A CA 1
ATOM 1958 C C . GLY A 1 273 ? -73.498 8.436 65.993 1.00 53.16 273 GLY A C 1
ATOM 1959 O O . GLY A 1 273 ? -73.205 7.250 66.156 1.00 53.16 273 GLY A O 1
ATOM 1960 N N . VAL A 1 274 ? -72.834 9.423 66.598 1.00 43.06 274 VAL A N 1
ATOM 1961 C CA . VAL A 1 274 ? -71.847 9.201 67.668 1.00 43.06 274 VAL A CA 1
ATOM 1962 C C . VAL A 1 274 ? -72.581 9.337 69.001 1.00 43.06 274 VAL A C 1
ATOM 1964 O O . VAL A 1 274 ? -73.139 10.398 69.279 1.00 43.06 274 VAL A O 1
ATOM 1967 N N . CYS A 1 275 ? -72.625 8.279 69.811 1.00 47.66 275 CYS A N 1
ATOM 1968 C CA . CYS A 1 275 ? -72.989 8.433 71.220 1.00 47.66 275 CYS A CA 1
ATOM 1969 C C . CYS A 1 275 ? -71.775 9.035 71.942 1.00 47.66 275 CYS A C 1
ATOM 1971 O O . CYS A 1 275 ? -70.671 8.517 71.787 1.00 47.66 275 CYS A O 1
ATOM 1973 N N . LYS A 1 276 ? -71.968 10.150 72.657 1.00 42.66 276 LYS A N 1
ATOM 1974 C CA . LYS A 1 276 ? -70.982 10.628 73.636 1.00 42.66 276 LYS A CA 1
ATOM 1975 C C . LYS A 1 276 ? -70.927 9.681 74.825 1.00 42.66 276 LYS A C 1
ATOM 1977 O O . LYS A 1 276 ? -72.016 9.187 75.197 1.00 42.66 276 LYS A O 1
#

InterPro domains:
  IPR051934 Bacteriophage Tail Fiber Structural Protein [PTHR35191] (12-184)